Protein AF-0000000077150736 (afdb_homodimer)

Solvent-accessible surface area (backbone atoms only — not comparable to full-atom values): 13582 Å² total; per-residue (Å²): 127,80,77,72,48,75,47,54,40,35,40,34,36,47,61,47,80,86,44,44,62,45,53,26,53,46,46,35,45,53,34,48,69,65,62,44,52,73,67,55,26,50,37,49,24,53,36,50,40,36,52,50,48,54,60,60,63,43,70,74,74,67,51,64,32,32,33,40,36,39,37,35,49,56,61,29,41,39,39,37,35,35,38,69,85,50,72,42,83,46,53,72,89,62,47,80,56,55,66,45,52,53,51,32,55,72,58,34,76,41,72,43,72,41,40,98,85,27,23,37,38,37,30,41,52,66,97,112,127,79,79,70,48,77,48,51,40,35,40,34,37,47,61,46,79,86,45,44,62,46,52,27,53,46,46,34,46,53,35,47,70,64,62,45,51,73,67,55,25,50,37,49,26,52,38,50,42,38,52,50,47,54,59,60,64,40,77,73,68,66,50,63,31,33,32,40,36,40,38,34,48,57,61,30,42,38,38,39,35,35,37,69,83,48,72,41,83,50,57,76,85,62,51,79,55,54,65,45,54,53,52,31,56,72,57,34,75,41,71,44,72,41,42,96,83,26,24,38,39,36,31,42,52,65,97,111

Sequence (256 aa):
MESIINDNVTLILPAKSEYVSTARLTASSVATRVGFNIDEVEDIKVSVSEVCNIILSRTDKKISQYRISFDIIANNLKITFMAENSTLDCFEESIENEYGLYIMKALMDSVELCNDDHSIVMTKKIGVMESIINDNVTLILPAKSEYVSTARLTASSVATRVGFNIDEVEDIKVSVSEVCNIILSRTDKKISQYRISFDIIANNLKITFMAENSTLDCFEESIENEYGLYIMKALMDSVELCNDDHSIVMTKKIGV

Secondary structure (DSSP, 8-state):
-----EEEEEEEEESSGGGHHHHHHHHHHHHHHHT--HHHHHHHHHHHHHHHHHHHH-S-TT-SEEEEEEEEETTEEEEEEEESSS-----GGG-S-HHHHHHHHHHSSEEE-S-TTS-EEEEEETT-/-----EEEEEEEEESSGGGHHHHHHHHHHHHHHHT--HHHHHHHHHHHHHHHHHHHT-TT---SEEEEEEEEETTEEEEEEEESSS-----GGG-S-HHHHHHHHHHSSEEE-S-TTS-EEEEEETT-

Foldseek 3Di:
DPPWDWDKDKDKDFLDLVCLVVQLVVQLVVLVVLPADPLLSVLRSLLSSLVSVQQSPPPVPPAGMKMWMWTRTNQKTKIKIAGDVDAAPQDPVPSPCPVSVVSNVVNFPDWDTLPPRRMIMTMHGHPD/DPPWDWDKDKDKDFLDLVCLVVQLVVQLVVLVVLPADPLLSVLRSLLSSLVSVQQSPDPVSPAGMKMWMWTRTNQKTKIKIAGDPDAAPQDPPPSVVPVSVVSNVVNFPDWDTQDPRRMIMTMHGHPD

Structure (mmCIF, N/CA/C/O backbone):
data_AF-0000000077150736-model_v1
#
loop_
_entity.id
_entity.type
_entity.pdbx_description
1 polymer 'Putative anti-sigma regulatory factor, serine/threonine protein kinase'
#
loop_
_atom_site.group_PDB
_atom_site.id
_atom_site.type_symbol
_atom_site.label_atom_id
_atom_site.label_alt_id
_atom_site.label_comp_id
_atom_site.label_asym_id
_atom_site.label_entity_id
_atom_site.label_seq_id
_atom_site.pdbx_PDB_ins_code
_atom_site.Cartn_x
_atom_site.Cartn_y
_atom_site.Cartn_z
_atom_site.occupancy
_atom_site.B_iso_or_equiv
_atom_site.auth_seq_id
_atom_site.auth_comp_id
_atom_site.auth_asym_id
_atom_site.auth_atom_id
_atom_site.pdbx_PDB_model_num
ATOM 1 N N . MET A 1 1 ? 31.234 -2.406 -2.852 1 35 1 MET A N 1
ATOM 2 C CA . MET A 1 1 ? 30.312 -3.369 -2.256 1 35 1 MET A CA 1
ATOM 3 C C . MET A 1 1 ? 28.859 -3.01 -2.58 1 35 1 MET A C 1
ATOM 5 O O . MET A 1 1 ? 28.375 -1.94 -2.197 1 35 1 MET A O 1
ATOM 9 N N . GLU A 1 2 ? 28.391 -3.229 -3.705 1 44.19 2 GLU A N 1
ATOM 10 C CA . GLU A 1 2 ? 27.172 -2.732 -4.352 1 44.19 2 GLU A CA 1
ATOM 11 C C . GLU A 1 2 ? 25.953 -2.867 -3.432 1 44.19 2 GLU A C 1
ATOM 13 O O . GLU A 1 2 ? 25.703 -3.945 -2.889 1 44.19 2 GLU A O 1
ATOM 18 N N . SER A 1 3 ? 25.625 -2.006 -2.578 1 52.62 3 SER A N 1
ATOM 19 C CA . SER A 1 3 ? 24.672 -2.037 -1.477 1 52.62 3 SER A CA 1
ATOM 20 C C . SER A 1 3 ? 23.422 -2.824 -1.854 1 52.62 3 SER A C 1
ATOM 22 O O . SER A 1 3 ? 22.719 -2.469 -2.807 1 52.62 3 SER A O 1
ATOM 24 N N . ILE A 1 4 ? 23.5 -4.16 -1.652 1 64.69 4 ILE A N 1
ATOM 25 C CA . ILE A 1 4 ? 22.391 -5.074 -1.936 1 64.69 4 ILE A CA 1
ATOM 26 C C . ILE A 1 4 ? 21.109 -4.543 -1.312 1 64.69 4 ILE A C 1
ATOM 28 O O . ILE A 1 4 ? 21.031 -4.352 -0.095 1 64.69 4 ILE A O 1
ATOM 32 N N . ILE A 1 5 ? 20.188 -4.066 -2.137 1 76.75 5 ILE A N 1
ATOM 33 C CA . ILE A 1 5 ? 18.906 -3.551 -1.675 1 76.75 5 ILE A CA 1
ATOM 34 C C . ILE A 1 5 ? 18.141 -4.656 -0.954 1 76.75 5 ILE A C 1
ATOM 36 O O . ILE A 1 5 ? 18 -5.762 -1.477 1 76.75 5 ILE A O 1
ATOM 40 N N . ASN A 1 6 ? 17.891 -4.539 0.251 1 91.31 6 ASN A N 1
ATOM 41 C CA . ASN A 1 6 ? 16.984 -5.398 1.016 1 91.31 6 ASN A CA 1
ATOM 42 C C . ASN A 1 6 ? 15.891 -4.586 1.698 1 91.31 6 ASN A C 1
ATOM 44 O O . ASN A 1 6 ? 16.031 -4.203 2.859 1 91.31 6 ASN A O 1
ATOM 48 N N . ASP A 1 7 ? 14.859 -4.312 0.912 1 96.19 7 ASP A N 1
ATOM 49 C CA . ASP A 1 7 ? 13.742 -3.525 1.433 1 96.19 7 ASP A CA 1
ATOM 50 C C . ASP A 1 7 ? 12.477 -4.371 1.547 1 96.19 7 ASP A C 1
ATOM 52 O O . ASP A 1 7 ? 12.367 -5.426 0.913 1 96.19 7 ASP A O 1
ATOM 56 N N . ASN A 1 8 ? 11.641 -3.941 2.367 1 97.88 8 ASN A N 1
ATOM 57 C CA . ASN A 1 8 ? 10.344 -4.582 2.516 1 97.88 8 ASN A CA 1
ATOM 58 C C . ASN A 1 8 ? 9.211 -3.555 2.527 1 97.88 8 ASN A C 1
ATOM 60 O O . ASN A 1 8 ? 9.305 -2.527 3.203 1 97.88 8 ASN A O 1
ATOM 64 N N . VAL A 1 9 ? 8.25 -3.773 1.747 1 98.38 9 VAL A N 1
ATOM 65 C CA . VAL A 1 9 ? 6.996 -3.033 1.757 1 98.38 9 VAL A CA 1
ATOM 66 C C . VAL A 1 9 ? 5.848 -3.965 2.143 1 98.38 9 VAL A C 1
ATOM 68 O O . VAL A 1 9 ? 5.715 -5.055 1.585 1 98.38 9 VAL A O 1
ATOM 71 N N . THR A 1 10 ? 5.039 -3.545 3.078 1 98.75 10 THR A N 1
ATOM 72 C CA . THR A 1 10 ? 3.926 -4.387 3.512 1 98.75 10 THR A CA 1
ATOM 73 C C . THR A 1 10 ? 2.602 -3.641 3.377 1 98.75 10 THR A C 1
ATOM 75 O O . THR A 1 10 ? 2.508 -2.463 3.729 1 98.75 10 THR A O 1
ATOM 78 N N . LEU A 1 11 ? 1.608 -4.293 2.83 1 98.81 11 LEU A N 1
ATOM 79 C CA . LEU A 1 11 ? 0.249 -3.791 2.662 1 98.81 11 LEU A CA 1
ATOM 80 C C . LEU A 1 11 ? -0.755 -4.691 3.375 1 98.81 11 LEU A C 1
ATOM 82 O O . LEU A 1 11 ? -0.732 -5.91 3.201 1 98.81 11 LEU A O 1
ATOM 86 N N . ILE A 1 12 ? -1.557 -4.148 4.238 1 98.31 12 ILE A N 1
ATOM 87 C CA . ILE A 1 12 ? -2.637 -4.879 4.895 1 98.31 12 ILE A CA 1
ATOM 88 C C . ILE A 1 12 ? -3.984 -4.348 4.414 1 98.31 12 ILE A C 1
ATOM 90 O O . ILE A 1 12 ? -4.25 -3.145 4.492 1 98.31 12 ILE A O 1
ATOM 94 N N . LEU A 1 13 ? -4.816 -5.23 3.959 1 97.62 13 LEU A N 1
ATOM 95 C CA . LEU A 1 13 ? -6.078 -4.848 3.338 1 97.62 13 LEU A CA 1
ATOM 96 C C . LEU A 1 13 ? -7.246 -5.598 3.965 1 97.62 13 LEU A C 1
ATOM 98 O O . LEU A 1 13 ? -7.098 -6.75 4.383 1 97.62 13 LEU A O 1
ATOM 102 N N . PRO A 1 14 ? -8.414 -4.918 4.031 1 95.69 14 PRO A N 1
ATOM 103 C CA . PRO A 1 14 ? -9.617 -5.703 4.309 1 95.69 14 PRO A CA 1
ATOM 104 C C . PRO A 1 14 ? -9.859 -6.805 3.277 1 95.69 14 PRO A C 1
ATOM 106 O O . PRO A 1 14 ? -9.578 -6.617 2.092 1 95.69 14 PRO A O 1
ATOM 109 N N . ALA A 1 15 ? -10.367 -7.863 3.727 1 93.75 15 ALA A N 1
ATOM 110 C CA . ALA A 1 15 ? -10.734 -8.938 2.805 1 93.75 15 ALA A CA 1
ATOM 111 C C . ALA A 1 15 ? -12.023 -8.594 2.055 1 93.75 15 ALA A C 1
ATOM 113 O O . ALA A 1 15 ? -13.055 -9.227 2.26 1 93.75 15 ALA A O 1
ATOM 114 N N . LYS A 1 16 ? -11.914 -7.652 1.244 1 93.81 16 LYS A N 1
ATOM 115 C CA . LYS A 1 16 ? -13 -7.168 0.4 1 93.81 16 LYS A CA 1
ATOM 116 C C . LYS A 1 16 ? -12.523 -6.934 -1.03 1 93.81 16 LYS A C 1
ATOM 118 O O . LYS A 1 16 ? -11.414 -6.441 -1.247 1 93.81 16 LYS A O 1
ATOM 123 N N . SER A 1 17 ? -13.336 -7.266 -1.979 1 94.75 17 SER A N 1
ATOM 124 C CA . SER A 1 17 ? -12.969 -7.176 -3.391 1 94.75 17 SER A CA 1
ATOM 125 C C . SER A 1 17 ? -12.625 -5.742 -3.783 1 94.75 17 SER A C 1
ATOM 127 O O . SER A 1 17 ? -11.844 -5.516 -4.703 1 94.75 17 SER A O 1
ATOM 129 N N . GLU A 1 18 ? -13.125 -4.809 -3.021 1 94.5 18 GLU A N 1
ATOM 130 C CA . GLU A 1 18 ? -12.969 -3.391 -3.326 1 94.5 18 GLU A CA 1
ATOM 131 C C . GLU A 1 18 ? -11.5 -2.967 -3.234 1 94.5 18 GLU A C 1
ATOM 133 O O . GLU A 1 18 ? -11.117 -1.931 -3.777 1 94.5 18 GLU A O 1
ATOM 138 N N . TYR A 1 19 ? -10.68 -3.779 -2.602 1 97 19 TYR A N 1
ATOM 139 C CA . TYR A 1 19 ? -9.32 -3.326 -2.334 1 97 19 TYR A CA 1
ATOM 140 C C . TYR A 1 19 ? -8.312 -4.07 -3.205 1 97 19 TYR A C 1
ATOM 142 O O . TYR A 1 19 ? -7.109 -3.826 -3.119 1 97 19 TYR A O 1
ATOM 150 N N . VAL A 1 20 ? -8.789 -4.934 -4.094 1 97.44 20 VAL A N 1
ATOM 151 C CA . VAL A 1 20 ? -7.891 -5.645 -4.996 1 97.44 20 VAL A CA 1
ATOM 152 C C . VAL A 1 20 ? -7.129 -4.645 -5.863 1 97.44 20 VAL A C 1
ATOM 154 O O . VAL A 1 20 ? -5.941 -4.828 -6.137 1 97.44 20 VAL A O 1
ATOM 157 N N . SER A 1 21 ? -7.84 -3.615 -6.285 1 98.06 21 SER A N 1
ATOM 158 C CA . SER A 1 21 ? -7.191 -2.578 -7.082 1 98.06 21 SER A CA 1
ATOM 159 C C . SER A 1 21 ? -6.059 -1.915 -6.309 1 98.06 21 SER A C 1
ATOM 161 O O . SER A 1 21 ? -5.02 -1.584 -6.883 1 98.06 21 SER A O 1
ATOM 163 N N . THR A 1 22 ? -6.246 -1.663 -5.043 1 98.19 22 THR A N 1
ATOM 164 C CA . THR A 1 22 ? -5.207 -1.089 -4.199 1 98.19 22 THR A CA 1
ATOM 165 C C . THR A 1 22 ? -3.99 -2.01 -4.141 1 98.19 22 THR A C 1
ATOM 167 O O . THR A 1 22 ? -2.85 -1.546 -4.211 1 98.19 22 THR A O 1
ATOM 170 N N . ALA A 1 23 ? -4.199 -3.299 -4.035 1 98.62 23 ALA A N 1
ATOM 171 C CA . ALA A 1 23 ? -3.121 -4.285 -4.043 1 98.62 23 ALA A CA 1
ATOM 172 C C . ALA A 1 23 ? -2.33 -4.223 -5.344 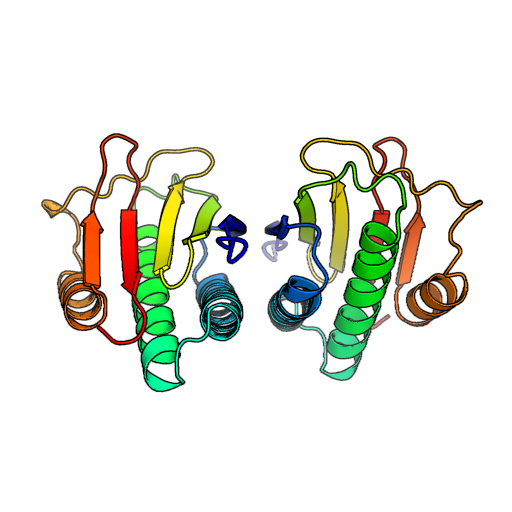1 98.62 23 ALA A C 1
ATOM 174 O O . ALA A 1 23 ? -1.098 -4.18 -5.328 1 98.62 23 ALA A O 1
ATOM 175 N N . ARG A 1 24 ? -3.053 -4.18 -6.422 1 98.69 24 ARG A N 1
ATOM 176 C CA . ARG A 1 24 ? -2.43 -4.133 -7.738 1 98.69 24 ARG A CA 1
ATOM 177 C C . ARG A 1 24 ? -1.589 -2.869 -7.898 1 98.69 24 ARG A C 1
ATOM 179 O O . ARG A 1 24 ? -0.456 -2.93 -8.383 1 98.69 24 ARG A O 1
ATOM 186 N N . LEU A 1 25 ? -2.182 -1.812 -7.512 1 98.25 25 LEU A N 1
ATOM 187 C CA . LEU A 1 25 ? -1.494 -0.532 -7.641 1 98.25 25 LEU A CA 1
ATOM 188 C C . LEU A 1 25 ? -0.214 -0.516 -6.812 1 98.25 25 LEU A C 1
ATOM 190 O O . LEU A 1 25 ? 0.837 -0.088 -7.297 1 98.25 25 LEU A O 1
ATOM 194 N N . THR A 1 26 ? -0.304 -0.961 -5.57 1 98.56 26 THR A N 1
ATOM 195 C CA . THR A 1 26 ? 0.88 -1.008 -4.723 1 98.56 26 THR A CA 1
ATOM 196 C C . THR A 1 26 ? 1.938 -1.934 -5.316 1 98.56 26 THR A C 1
ATOM 198 O O . THR A 1 26 ? 3.119 -1.588 -5.359 1 98.56 26 THR A O 1
ATOM 201 N N . ALA A 1 27 ? 1.492 -3.051 -5.812 1 98.69 27 ALA A N 1
ATOM 202 C CA . ALA A 1 27 ? 2.408 -3.994 -6.449 1 98.69 27 ALA A CA 1
ATOM 203 C C . ALA A 1 27 ? 3.125 -3.346 -7.633 1 98.69 27 ALA A C 1
ATOM 205 O O . ALA A 1 27 ? 4.332 -3.531 -7.809 1 98.69 27 ALA A O 1
ATOM 206 N N . SER A 1 28 ? 2.373 -2.678 -8.406 1 98.44 28 SER A N 1
ATOM 207 C CA . SER A 1 28 ? 2.955 -2.012 -9.562 1 98.44 28 SER A CA 1
ATOM 208 C C . SER A 1 28 ? 4.02 -1.003 -9.148 1 98.44 28 SER A C 1
ATOM 210 O O . SER A 1 28 ? 5.07 -0.904 -9.781 1 98.44 28 SER A O 1
ATOM 212 N N . SER A 1 29 ? 3.771 -0.233 -8.141 1 97.94 29 SER A N 1
ATOM 213 C CA . SER A 1 29 ? 4.719 0.759 -7.641 1 97.94 29 SER A CA 1
ATOM 214 C C . SER A 1 29 ? 6.012 0.102 -7.164 1 97.94 29 SER A C 1
ATOM 216 O O . SER A 1 29 ? 7.105 0.542 -7.523 1 97.94 29 SER A O 1
ATOM 218 N N . VAL A 1 30 ? 5.895 -0.948 -6.434 1 97.38 30 VAL A N 1
ATOM 219 C CA . VAL A 1 30 ? 7.055 -1.646 -5.895 1 97.38 30 VAL A CA 1
ATOM 220 C C . VAL A 1 30 ? 7.848 -2.285 -7.031 1 97.38 30 VAL A C 1
ATOM 222 O O . VAL A 1 30 ? 9.078 -2.17 -7.082 1 97.38 30 VAL A O 1
ATOM 225 N N . ALA A 1 31 ? 7.129 -2.924 -7.918 1 97.44 31 ALA A N 1
ATOM 226 C CA . ALA A 1 31 ? 7.777 -3.592 -9.047 1 97.44 31 ALA A CA 1
ATOM 227 C C . ALA A 1 31 ? 8.555 -2.598 -9.898 1 97.44 31 ALA A C 1
ATOM 229 O O . ALA A 1 31 ? 9.672 -2.887 -10.336 1 97.44 31 ALA A O 1
ATOM 230 N N . THR A 1 32 ? 7.949 -1.473 -10.156 1 95.75 32 THR A N 1
ATOM 231 C CA . THR A 1 32 ? 8.609 -0.431 -10.93 1 95.75 32 THR A CA 1
ATOM 232 C C . THR A 1 32 ? 9.875 0.046 -10.227 1 95.75 32 THR A C 1
ATOM 234 O O . THR A 1 32 ? 10.906 0.265 -10.867 1 95.75 32 THR A O 1
ATOM 237 N N . ARG A 1 33 ? 9.789 0.175 -8.945 1 91.88 33 ARG A N 1
ATOM 238 C CA . ARG A 1 33 ? 10.938 0.618 -8.164 1 91.88 33 ARG A CA 1
ATOM 239 C C . ARG A 1 33 ? 12.086 -0.382 -8.266 1 91.88 33 ARG A C 1
ATOM 241 O O . ARG A 1 33 ? 13.25 0.009 -8.297 1 91.88 33 ARG A O 1
ATOM 248 N N . VAL A 1 34 ? 11.766 -1.636 -8.219 1 93.06 34 VAL A N 1
ATOM 249 C CA . VAL A 1 34 ? 12.773 -2.686 -8.32 1 93.06 34 VAL A CA 1
ATOM 250 C C . VAL A 1 34 ? 13.492 -2.576 -9.664 1 93.06 34 VAL A C 1
ATOM 252 O O . VAL A 1 34 ? 14.688 -2.861 -9.766 1 93.06 34 VA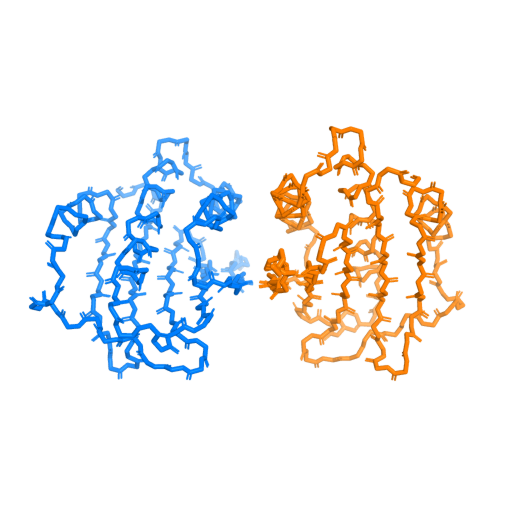L A O 1
ATOM 255 N N . GLY A 1 35 ? 12.766 -2.195 -10.695 1 93.88 35 GLY A N 1
ATOM 256 C CA . GLY A 1 35 ? 13.375 -2.049 -12.008 1 93.88 35 GLY A CA 1
ATOM 257 C C . GLY A 1 35 ? 12.758 -2.961 -13.055 1 93.88 35 GLY A C 1
ATOM 258 O O . GLY A 1 35 ? 13.328 -3.15 -14.133 1 93.88 35 GLY A O 1
ATOM 259 N N . PHE A 1 36 ? 11.594 -3.523 -12.797 1 96.81 36 PHE A N 1
ATOM 260 C CA . PHE A 1 36 ? 10.914 -4.355 -13.781 1 96.81 36 PHE A CA 1
ATOM 261 C C . PHE A 1 36 ? 10.398 -3.516 -14.945 1 96.81 36 PHE A C 1
ATOM 263 O O . PHE A 1 36 ? 10.008 -2.363 -14.758 1 96.81 36 PHE A O 1
ATOM 270 N N . ASN A 1 37 ? 10.414 -4.137 -16.078 1 96.5 37 ASN A N 1
ATOM 271 C CA . ASN A 1 37 ? 9.844 -3.428 -17.234 1 96.5 37 ASN A CA 1
ATOM 272 C C . ASN A 1 37 ? 8.32 -3.477 -17.219 1 96.5 37 ASN A C 1
ATOM 274 O O . ASN A 1 37 ? 7.723 -4.145 -16.375 1 96.5 37 ASN A O 1
ATOM 278 N N . ILE A 1 38 ? 7.68 -2.832 -18.125 1 97.44 38 ILE A N 1
ATOM 279 C CA . ILE A 1 38 ? 6.238 -2.607 -18.109 1 97.44 38 ILE A CA 1
ATOM 280 C C . ILE A 1 38 ? 5.504 -3.945 -18.188 1 97.44 38 ILE A C 1
ATOM 282 O O . ILE A 1 38 ? 4.5 -4.152 -17.516 1 97.44 38 ILE A O 1
ATOM 286 N N . ASP A 1 39 ? 5.965 -4.824 -19.047 1 97.56 39 ASP A N 1
ATOM 287 C CA . ASP A 1 39 ? 5.324 -6.129 -19.188 1 97.56 39 ASP A CA 1
ATOM 288 C C . ASP A 1 39 ? 5.426 -6.938 -17.906 1 97.56 39 ASP A C 1
ATOM 290 O O . ASP A 1 39 ? 4.457 -7.57 -17.484 1 97.56 39 ASP A O 1
ATOM 294 N N . GLU A 1 40 ? 6.625 -6.914 -17.328 1 97.38 40 GLU A N 1
ATOM 295 C CA . GLU A 1 40 ? 6.848 -7.641 -16.078 1 97.38 40 GLU A CA 1
ATOM 296 C C . GLU A 1 40 ? 5.996 -7.062 -14.945 1 97.38 40 GLU A C 1
ATOM 298 O O . GLU A 1 40 ? 5.484 -7.805 -14.109 1 97.38 40 GLU A O 1
ATOM 303 N N . VAL A 1 41 ? 5.848 -5.781 -14.867 1 98.19 41 VAL A N 1
ATOM 304 C CA . VAL A 1 41 ? 5 -5.125 -13.875 1 98.19 41 VAL A CA 1
ATOM 305 C C . VAL A 1 41 ? 3.553 -5.586 -14.047 1 98.19 41 VAL A C 1
ATOM 307 O O . VAL A 1 41 ? 2.869 -5.887 -13.062 1 98.19 41 VAL A O 1
ATOM 310 N N . GLU A 1 42 ? 3.098 -5.652 -15.297 1 98.25 42 GLU A N 1
ATOM 311 C CA . GLU A 1 42 ? 1.741 -6.117 -15.562 1 98.25 42 GLU A CA 1
ATOM 312 C C . GLU A 1 42 ? 1.561 -7.566 -15.117 1 98.25 42 GLU A C 1
ATOM 314 O O . GLU A 1 42 ? 0.527 -7.926 -14.555 1 98.25 42 GLU A O 1
ATOM 319 N N . ASP A 1 43 ? 2.584 -8.391 -15.406 1 97.88 43 ASP A N 1
ATOM 320 C CA . ASP A 1 43 ? 2.557 -9.781 -14.953 1 97.88 43 ASP A CA 1
ATOM 321 C C . ASP A 1 43 ? 2.352 -9.859 -13.438 1 97.88 43 ASP A C 1
ATOM 323 O O . ASP A 1 43 ? 1.547 -10.656 -12.961 1 97.88 43 ASP A O 1
ATOM 327 N N . ILE A 1 44 ? 3.062 -9.039 -12.789 1 98.25 44 ILE A N 1
ATOM 328 C CA . ILE A 1 44 ? 3.029 -9.031 -11.328 1 98.25 44 ILE A CA 1
ATOM 329 C C . ILE A 1 44 ? 1.653 -8.578 -10.844 1 98.25 44 ILE A C 1
ATOM 331 O O . ILE A 1 44 ? 1.066 -9.188 -9.953 1 98.25 44 ILE A O 1
ATOM 335 N N . LYS A 1 45 ? 1.114 -7.562 -11.414 1 98.69 45 LYS A N 1
ATOM 336 C CA . LYS A 1 45 ? -0.208 -7.062 -11.047 1 98.69 45 LYS A CA 1
ATOM 337 C C . LYS A 1 45 ? -1.27 -8.148 -11.211 1 98.69 45 LYS A C 1
ATOM 339 O O . LYS A 1 45 ? -2.1 -8.344 -10.32 1 98.69 45 LYS A O 1
ATOM 344 N N . VAL A 1 46 ? -1.248 -8.789 -12.32 1 98 46 VAL A N 1
ATOM 345 C CA . VAL A 1 46 ? -2.221 -9.844 -12.594 1 98 46 VAL A CA 1
ATOM 346 C C . VAL A 1 46 ? -2.094 -10.953 -11.547 1 98 46 VAL A C 1
ATOM 348 O O . VAL A 1 46 ? -3.096 -11.414 -10.992 1 98 46 VAL A O 1
ATOM 351 N N . SER A 1 47 ? -0.879 -11.375 -11.258 1 97.12 47 SER A N 1
ATOM 352 C CA . SER A 1 47 ? -0.632 -12.438 -10.297 1 97.12 47 SER A CA 1
ATOM 353 C C . SER A 1 47 ? -1.115 -12.055 -8.906 1 97.12 47 SER A C 1
ATOM 355 O O . SER A 1 47 ? -1.714 -12.867 -8.195 1 97.12 47 SER A O 1
ATOM 357 N N . VAL A 1 48 ? -0.875 -10.828 -8.531 1 97.88 48 VAL A N 1
ATOM 358 C CA . VAL A 1 48 ? -1.343 -10.32 -7.242 1 97.88 48 VAL A CA 1
ATOM 359 C C . VAL A 1 48 ? -2.867 -10.359 -7.191 1 97.88 48 VAL A C 1
ATOM 361 O O . VAL A 1 48 ? -3.451 -10.789 -6.191 1 97.88 48 VAL A O 1
ATOM 364 N N . SER A 1 49 ? -3.48 -9.977 -8.227 1 96.44 49 SER A N 1
ATOM 365 C CA . SER A 1 49 ? -4.938 -10.008 -8.312 1 96.44 49 SER A CA 1
ATOM 366 C C . SER A 1 49 ? -5.473 -11.422 -8.117 1 96.44 49 SER A C 1
ATOM 368 O O . SER A 1 49 ? -6.473 -11.625 -7.426 1 96.44 49 SER A O 1
ATOM 370 N N . GLU A 1 50 ? -4.848 -12.336 -8.797 1 93.88 50 GLU A N 1
ATOM 371 C CA . GLU A 1 50 ? -5.293 -13.719 -8.695 1 93.88 50 GLU A CA 1
ATOM 372 C C . GLU A 1 50 ? -5.199 -14.234 -7.258 1 93.88 50 GLU A C 1
ATOM 374 O O . GLU A 1 50 ? -6.105 -14.914 -6.777 1 93.88 50 GLU A O 1
ATOM 379 N N . VAL A 1 51 ? -4.07 -13.977 -6.578 1 93.81 51 VAL A N 1
ATOM 380 C CA . VAL A 1 51 ? -3.924 -14.422 -5.195 1 93.81 51 VAL A CA 1
ATOM 381 C C . VAL A 1 51 ? -4.996 -13.766 -4.328 1 93.81 51 VAL A C 1
ATOM 383 O O . VAL A 1 51 ? -5.605 -14.43 -3.482 1 93.81 51 VAL A O 1
ATOM 386 N N . CYS A 1 52 ? -5.211 -12.461 -4.5 1 93.75 52 CYS A N 1
ATOM 387 C CA . CYS A 1 52 ? -6.277 -11.789 -3.771 1 93.75 52 CYS A CA 1
ATOM 388 C C . CYS A 1 52 ? -7.613 -12.484 -3.988 1 93.75 52 CYS A C 1
ATOM 390 O O . CYS A 1 52 ? -8.359 -12.719 -3.035 1 93.75 52 CYS A O 1
ATOM 392 N N . ASN A 1 53 ? -7.891 -12.812 -5.18 1 91.06 53 ASN A N 1
ATOM 393 C CA . ASN A 1 53 ? -9.148 -13.484 -5.496 1 91.06 53 ASN A CA 1
ATOM 394 C C . ASN A 1 53 ? -9.242 -14.844 -4.801 1 91.06 53 ASN A C 1
ATOM 396 O O . ASN A 1 53 ? -10.328 -15.242 -4.371 1 91.06 53 ASN A O 1
ATOM 400 N N . ILE A 1 54 ? -8.172 -15.523 -4.762 1 87.75 54 ILE A N 1
ATOM 401 C CA . ILE A 1 54 ? -8.125 -16.797 -4.055 1 87.75 54 ILE A CA 1
ATOM 402 C C . ILE A 1 54 ? -8.477 -16.578 -2.582 1 87.75 54 ILE A C 1
ATOM 404 O O . ILE A 1 54 ? -9.281 -17.312 -2.014 1 87.75 54 ILE A O 1
ATOM 408 N N . ILE A 1 55 ? -7.895 -15.641 -2.006 1 88.69 55 ILE A N 1
ATOM 409 C CA . ILE A 1 55 ? -8.125 -15.336 -0.599 1 88.69 55 ILE A CA 1
ATOM 410 C C . ILE A 1 55 ? -9.586 -14.945 -0.388 1 88.69 55 ILE A C 1
ATOM 412 O O . ILE A 1 55 ? -10.227 -15.414 0.558 1 88.69 55 ILE A O 1
ATOM 416 N N . LEU A 1 56 ? -10.102 -14.141 -1.243 1 89.19 56 LEU A N 1
ATOM 417 C CA . LEU A 1 56 ? -11.461 -13.609 -1.119 1 89.19 56 LEU A CA 1
ATOM 418 C C . LEU A 1 56 ? -12.492 -14.711 -1.364 1 89.19 56 LEU A C 1
ATOM 420 O O . LEU A 1 56 ? -13.625 -14.609 -0.894 1 89.19 56 LEU A O 1
ATOM 424 N N . SER A 1 57 ? -12.188 -15.594 -2.197 1 84 57 SER A N 1
ATOM 425 C CA . SER A 1 57 ? -13.125 -16.656 -2.535 1 84 57 SER A CA 1
ATOM 426 C C . SER A 1 57 ? -13.258 -17.672 -1.397 1 84 57 SER A C 1
ATOM 428 O O . SER A 1 57 ? -14.188 -18.484 -1.379 1 84 57 SER A O 1
ATOM 430 N N . ARG A 1 58 ? -12.305 -17.469 -0.59 1 74.38 58 ARG A N 1
ATOM 431 C CA . ARG A 1 58 ? -12.344 -18.453 0.482 1 74.38 58 ARG A CA 1
ATOM 432 C C . ARG A 1 58 ? -13.461 -18.141 1.472 1 74.38 58 ARG A C 1
ATOM 434 O O . ARG A 1 58 ? -13.68 -16.984 1.834 1 74.38 58 ARG A O 1
ATOM 441 N N . THR A 1 59 ? -14.398 -19.016 1.407 1 55.12 59 THR A N 1
ATOM 442 C CA . THR A 1 59 ? -15.711 -19.016 2.029 1 55.12 59 THR A CA 1
ATOM 443 C C . THR A 1 59 ? -15.602 -18.812 3.537 1 55.12 59 THR A C 1
ATOM 445 O O . THR A 1 59 ? -16.531 -18.281 4.164 1 55.12 59 THR A O 1
ATOM 448 N N . ASP A 1 60 ? -14.516 -19.375 3.883 1 59.09 60 ASP A N 1
ATOM 449 C CA . ASP A 1 60 ? -14.641 -19.391 5.336 1 59.09 60 ASP A CA 1
ATOM 450 C C . ASP A 1 60 ? -14.32 -18.031 5.938 1 59.09 60 ASP A C 1
ATOM 452 O O . ASP A 1 60 ? -13.195 -17.547 5.832 1 59.09 60 ASP A O 1
ATOM 456 N N . LYS A 1 61 ? -15.195 -17 5.523 1 60.47 61 LYS A N 1
ATOM 457 C CA . LYS A 1 61 ? -15.445 -15.586 5.816 1 60.47 61 LYS A CA 1
ATOM 458 C C . LYS A 1 61 ? -14.75 -15.164 7.113 1 60.47 61 LYS A C 1
ATOM 460 O O . LYS A 1 61 ? -15.188 -14.219 7.773 1 60.47 61 LYS A O 1
ATOM 465 N N . LYS A 1 62 ? -13.648 -16.094 7.469 1 76.88 62 LYS A N 1
ATOM 466 C CA . LYS A 1 62 ? -13.172 -15.695 8.789 1 76.88 62 LYS A CA 1
ATOM 467 C C . LYS A 1 62 ? -12.031 -14.688 8.68 1 76.88 62 LYS A C 1
ATOM 469 O O . LYS A 1 62 ? -11.617 -14.094 9.68 1 76.88 62 LYS A O 1
ATOM 474 N N . ILE A 1 63 ? -11.648 -14.492 7.418 1 85.5 63 ILE A N 1
ATOM 475 C CA . ILE A 1 63 ? -10.523 -13.57 7.281 1 85.5 63 ILE A CA 1
ATOM 476 C C . ILE A 1 63 ? -11.047 -12.141 7.117 1 85.5 63 ILE A C 1
ATOM 478 O O . ILE A 1 63 ? -11.805 -11.859 6.191 1 85.5 63 ILE A O 1
ATOM 482 N N . SER A 1 64 ? -10.742 -11.336 8.023 1 91.31 64 SER A N 1
ATOM 483 C CA . SER A 1 64 ? -11.18 -9.945 7.953 1 91.31 64 SER A CA 1
ATOM 484 C C . SER A 1 64 ? -10.148 -9.0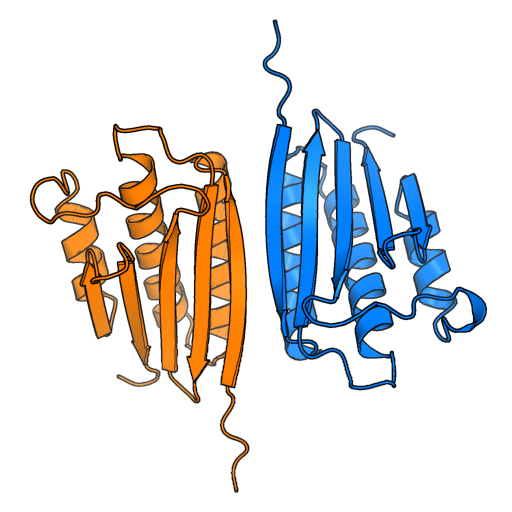7 7.242 1 91.31 64 SER A C 1
ATOM 486 O O . SER A 1 64 ? -10.5 -8.102 6.578 1 91.31 64 SER A O 1
ATOM 488 N N . GLN A 1 65 ? -8.867 -9.461 7.398 1 95.69 65 GLN A N 1
ATOM 489 C CA . GLN A 1 65 ? -7.766 -8.75 6.766 1 95.69 65 GLN A CA 1
ATOM 490 C C . GLN A 1 65 ? -6.66 -9.711 6.336 1 95.69 65 GLN A C 1
ATOM 492 O O . GLN A 1 65 ? -6.496 -10.781 6.934 1 95.69 65 GLN A O 1
ATOM 497 N N . TYR A 1 66 ? -5.953 -9.32 5.332 1 95.06 66 TYR A N 1
ATOM 498 C CA . TYR A 1 66 ? -4.766 -10.062 4.914 1 95.06 66 TYR A CA 1
ATOM 499 C C . TYR A 1 66 ? -3.617 -9.117 4.594 1 95.06 66 TYR A C 1
ATOM 501 O O . TYR A 1 66 ? -3.836 -7.938 4.316 1 95.06 66 TYR A O 1
ATOM 509 N N . ARG A 1 67 ? -2.436 -9.719 4.609 1 97.5 67 ARG A N 1
ATOM 510 C CA . ARG A 1 67 ? -1.2 -8.961 4.434 1 97.5 67 ARG A CA 1
ATOM 511 C C . ARG A 1 67 ? -0.474 -9.391 3.16 1 97.5 67 ARG A C 1
ATOM 513 O O . ARG A 1 67 ? -0.408 -10.578 2.85 1 97.5 67 ARG A O 1
ATOM 520 N N . ILE A 1 68 ? -0.005 -8.445 2.471 1 98.44 68 ILE A N 1
ATOM 521 C CA . ILE A 1 68 ? 0.892 -8.648 1.34 1 98.44 68 ILE A CA 1
ATOM 522 C C . ILE A 1 68 ? 2.268 -8.07 1.656 1 98.44 68 ILE A C 1
ATOM 524 O O . ILE A 1 68 ? 2.398 -6.859 1.882 1 98.44 68 ILE A O 1
ATOM 528 N N . SER A 1 69 ? 3.23 -8.859 1.669 1 98.56 69 SER A N 1
ATOM 529 C CA . SER A 1 69 ? 4.602 -8.43 1.913 1 98.56 69 SER A CA 1
ATOM 530 C C . SER A 1 69 ? 5.441 -8.508 0.642 1 98.56 69 SER A C 1
ATOM 532 O O . SER A 1 69 ? 5.492 -9.547 -0.013 1 98.56 69 SER A O 1
ATOM 534 N N . PHE A 1 70 ? 6.051 -7.434 0.287 1 98.56 70 PHE A N 1
ATOM 535 C CA . PHE A 1 70 ? 6.965 -7.34 -0.847 1 98.56 70 PHE A CA 1
ATOM 536 C C . PHE A 1 70 ? 8.414 -7.273 -0.374 1 98.56 70 PHE A C 1
ATOM 538 O O . PHE A 1 70 ? 8.844 -6.258 0.168 1 98.56 70 PHE A O 1
ATOM 545 N N . ASP A 1 71 ? 9.094 -8.289 -0.602 1 98 71 ASP A N 1
ATOM 546 C CA . ASP A 1 71 ? 10.516 -8.328 -0.27 1 98 71 ASP A CA 1
ATOM 547 C C . ASP A 1 71 ? 11.375 -8.086 -1.51 1 98 71 ASP A C 1
ATOM 549 O O . ASP A 1 71 ? 11.344 -8.883 -2.455 1 98 71 ASP A O 1
ATOM 553 N N . ILE A 1 72 ? 12.055 -7.027 -1.418 1 96.62 72 ILE A N 1
ATOM 554 C CA . ILE A 1 72 ? 12.945 -6.66 -2.512 1 96.62 72 ILE A CA 1
ATOM 555 C C . ILE A 1 72 ? 14.383 -7.043 -2.152 1 96.62 72 ILE A C 1
ATOM 557 O O . ILE A 1 72 ? 14.977 -6.461 -1.241 1 96.62 72 ILE A O 1
ATOM 561 N N . ILE A 1 73 ? 14.875 -8.016 -2.83 1 92.25 73 ILE A N 1
ATOM 562 C CA . ILE A 1 73 ? 16.25 -8.453 -2.631 1 92.25 73 ILE A CA 1
ATOM 563 C C . ILE A 1 73 ? 17.016 -8.367 -3.949 1 92.25 73 ILE A C 1
ATOM 565 O O . ILE A 1 73 ? 16.859 -9.219 -4.824 1 92.25 73 ILE A O 1
ATOM 569 N N . ALA A 1 74 ? 17.844 -7.352 -4.012 1 87.12 74 ALA A N 1
ATOM 570 C CA . ALA A 1 74 ? 18.547 -7.102 -5.258 1 87.12 74 ALA A CA 1
ATOM 571 C C . ALA A 1 74 ? 17.578 -6.957 -6.43 1 87.12 74 ALA A C 1
ATOM 573 O O . ALA A 1 74 ? 16.719 -6.07 -6.426 1 87.12 74 ALA A O 1
ATOM 574 N N . ASN A 1 75 ? 17.625 -7.844 -7.355 1 85.5 75 ASN A N 1
ATOM 575 C CA . ASN A 1 75 ? 16.781 -7.785 -8.547 1 85.5 75 ASN A CA 1
ATOM 576 C C . ASN A 1 75 ? 15.656 -8.82 -8.484 1 85.5 75 ASN A C 1
ATOM 578 O O . ASN A 1 75 ? 15.195 -9.305 -9.516 1 85.5 75 ASN A O 1
ATOM 582 N N . ASN A 1 76 ? 15.344 -9.117 -7.281 1 92.44 76 ASN A N 1
ATOM 583 C CA . ASN A 1 76 ? 14.297 -10.102 -7.043 1 92.44 76 ASN A CA 1
ATOM 584 C C . ASN A 1 76 ? 13.18 -9.531 -6.172 1 92.44 76 ASN A C 1
ATOM 586 O O . ASN A 1 76 ? 13.445 -8.805 -5.211 1 92.44 76 ASN A O 1
ATOM 590 N N . LEU A 1 77 ? 12 -9.867 -6.605 1 97.62 77 LEU A N 1
ATOM 591 C CA . LEU A 1 77 ? 10.836 -9.5 -5.812 1 97.62 77 LEU A CA 1
ATOM 592 C C . LEU A 1 77 ? 10.109 -10.75 -5.305 1 97.62 77 LEU A C 1
ATOM 594 O O . LEU A 1 77 ? 9.656 -11.57 -6.102 1 97.62 77 LEU A O 1
ATOM 598 N N . LYS A 1 78 ? 10.125 -10.945 -4.051 1 98.06 78 LYS A N 1
ATOM 599 C CA . LYS A 1 78 ? 9.336 -11.992 -3.4 1 98.06 78 LYS A CA 1
ATOM 600 C C . LYS A 1 78 ? 8.078 -11.414 -2.768 1 98.06 78 LYS A C 1
ATOM 602 O O . LYS A 1 78 ? 8.148 -10.492 -1.951 1 98.06 78 LYS A O 1
ATOM 607 N N . ILE A 1 79 ? 6.914 -11.938 -3.111 1 98.44 79 ILE A N 1
ATOM 608 C CA . ILE A 1 79 ? 5.633 -11.461 -2.607 1 98.44 79 ILE A CA 1
ATOM 609 C C . ILE A 1 79 ? 4.988 -12.547 -1.744 1 98.44 79 ILE A C 1
ATOM 611 O O . ILE A 1 79 ? 4.797 -13.68 -2.195 1 98.44 79 ILE A O 1
ATOM 615 N N . THR A 1 80 ? 4.645 -12.219 -0.527 1 97.62 80 THR A N 1
ATOM 616 C CA . THR A 1 80 ? 4.055 -13.164 0.415 1 97.62 80 THR A CA 1
ATOM 617 C C . THR A 1 80 ? 2.686 -12.68 0.884 1 97.62 80 THR A C 1
ATOM 619 O O . THR A 1 80 ? 2.539 -11.523 1.297 1 97.62 80 THR A O 1
ATOM 622 N N . PHE A 1 81 ? 1.707 -13.531 0.869 1 96.19 81 PHE A N 1
ATOM 623 C CA . PHE A 1 81 ? 0.355 -13.266 1.345 1 96.19 81 PHE A CA 1
ATOM 624 C C . PHE A 1 81 ? 0.046 -14.086 2.592 1 96.19 81 PHE A C 1
ATOM 626 O O . PHE A 1 81 ? 0.302 -15.289 2.629 1 96.19 81 PHE A O 1
ATOM 633 N N . MET A 1 82 ? -0.518 -13.398 3.531 1 94.19 82 MET A N 1
ATOM 634 C CA . MET A 1 82 ? -0.919 -14.062 4.766 1 94.19 82 MET A CA 1
ATOM 635 C C . MET A 1 82 ? -2.17 -13.422 5.352 1 94.19 82 MET A C 1
ATOM 637 O O . MET A 1 82 ? -2.383 -12.219 5.199 1 94.19 82 MET A O 1
ATOM 641 N N . ALA A 1 83 ? -2.91 -14.258 6.102 1 92.25 83 ALA A N 1
ATOM 642 C CA . ALA A 1 83 ? -4.023 -13.695 6.863 1 92.25 83 ALA A CA 1
ATOM 643 C C . ALA A 1 83 ? -3.527 -13.008 8.133 1 92.25 83 ALA A C 1
ATOM 645 O O . ALA A 1 83 ? -2.576 -13.469 8.766 1 92.25 83 ALA A O 1
ATOM 646 N N . GLU A 1 84 ? -4.105 -11.875 8.516 1 90.56 84 GLU A N 1
ATOM 647 C CA . GLU A 1 84 ? -3.678 -11.141 9.703 1 90.56 84 GLU A CA 1
ATOM 648 C C . GLU A 1 84 ? -4.203 -11.797 10.977 1 90.56 84 GLU A C 1
ATOM 650 O O . GLU A 1 84 ? -3.482 -11.891 11.977 1 90.56 84 GLU A O 1
ATOM 655 N N . ASN A 1 85 ? -5.312 -12.148 11.023 1 83.94 85 ASN A N 1
ATOM 656 C CA . ASN A 1 85 ? -5.922 -12.656 12.25 1 83.94 85 ASN A CA 1
ATOM 657 C C . ASN A 1 85 ? -6.434 -14.086 12.07 1 83.94 85 ASN A C 1
ATOM 659 O O . ASN A 1 85 ? -7.309 -14.531 12.82 1 83.94 85 ASN A O 1
ATOM 663 N N . SER A 1 86 ? -6.023 -14.664 11.148 1 85.25 86 SER A N 1
ATOM 664 C CA . SER A 1 86 ? -6.41 -16.031 10.836 1 85.25 86 SER A CA 1
ATOM 665 C C . SER A 1 86 ? -5.332 -16.734 10.016 1 85.25 86 SER A C 1
ATOM 667 O O . SER A 1 86 ? -4.18 -16.312 9.992 1 85.25 86 SER A O 1
ATOM 669 N N . THR A 1 87 ? -5.68 -17.906 9.531 1 83.75 87 THR A N 1
ATOM 670 C CA . THR A 1 87 ? -4.793 -18.6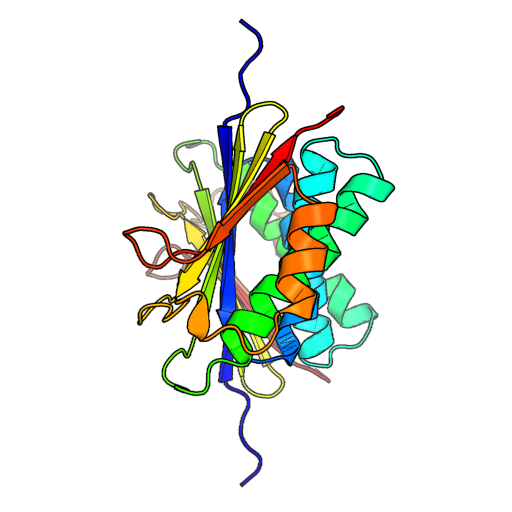25 8.625 1 83.75 87 THR A CA 1
ATOM 671 C C . THR A 1 87 ? -5.461 -18.828 7.27 1 83.75 87 THR A C 1
ATOM 673 O O . THR A 1 87 ? -6.668 -19.062 7.195 1 83.75 87 THR A O 1
ATOM 676 N N . LEU A 1 88 ? -4.594 -18.578 6.277 1 83.06 88 LEU A N 1
ATOM 677 C CA . LEU A 1 88 ? -5.102 -18.891 4.945 1 83.06 88 LEU A CA 1
ATOM 678 C C . LEU A 1 88 ? -5.273 -20.391 4.762 1 83.06 88 LEU A C 1
ATOM 680 O O . LEU A 1 88 ? -4.391 -21.172 5.125 1 83.06 88 LEU A O 1
ATOM 684 N N . ASP A 1 89 ? -6.449 -20.844 4.543 1 73.25 89 ASP A N 1
ATOM 685 C CA . ASP A 1 89 ? -6.66 -22.25 4.184 1 73.25 89 ASP A CA 1
ATOM 686 C C . ASP A 1 89 ? -6.379 -22.469 2.699 1 73.25 89 ASP A C 1
ATOM 688 O O . ASP A 1 89 ? -7.305 -22.531 1.888 1 73.25 89 ASP A O 1
ATOM 692 N N . CYS A 1 90 ? -5.164 -22.281 2.299 1 61.5 90 CYS A N 1
ATOM 693 C CA . CYS A 1 90 ? -4.77 -22.234 0.895 1 61.5 90 CYS A CA 1
ATOM 694 C C . CYS A 1 90 ? -4.617 -23.641 0.318 1 61.5 90 CYS A C 1
ATOM 696 O O . CYS A 1 90 ? -3.957 -23.812 -0.707 1 61.5 90 CYS A O 1
ATOM 698 N N . PHE A 1 91 ? -5.211 -24.656 0.865 1 56.56 91 PHE A N 1
ATOM 699 C CA . PHE A 1 91 ? -4.938 -26 0.364 1 56.56 91 PHE A CA 1
ATOM 700 C C . PHE A 1 91 ? -5.383 -26.125 -1.087 1 56.56 91 PHE A C 1
ATOM 702 O O . PHE A 1 91 ? -6.375 -25.516 -1.498 1 56.56 91 PHE A O 1
ATOM 709 N N . GLU A 1 92 ? -4.379 -26.562 -1.938 1 54.62 92 GLU A N 1
ATOM 710 C CA . GLU A 1 92 ? -4.445 -26.844 -3.369 1 54.62 92 GLU A CA 1
ATOM 711 C C . GLU A 1 92 ? -5.84 -27.297 -3.775 1 54.62 92 GLU A C 1
ATOM 713 O O . GLU A 1 92 ? -6.379 -26.859 -4.789 1 54.62 92 GLU A O 1
ATOM 718 N N . GLU A 1 93 ? -6.281 -28.234 -3.059 1 53.47 93 GLU A N 1
ATOM 719 C CA . GLU A 1 93 ? -7.523 -28.875 -3.469 1 53.47 93 GLU A CA 1
ATOM 720 C C . GLU A 1 93 ? -8.695 -27.891 -3.453 1 53.47 93 GLU A C 1
ATOM 722 O O . GLU A 1 93 ? -9.703 -28.109 -4.125 1 53.47 93 GLU A O 1
ATOM 727 N N . SER A 1 94 ? -8.383 -26.906 -2.826 1 54.59 94 SER A N 1
ATOM 728 C CA . SER A 1 94 ? -9.539 -26.031 -2.623 1 54.59 94 SER A CA 1
ATOM 729 C C . SER A 1 94 ? -9.484 -24.828 -3.553 1 54.59 94 SER A C 1
ATOM 731 O O . SER A 1 94 ? -10.367 -23.953 -3.506 1 54.59 94 SER A O 1
ATOM 733 N N . ILE A 1 95 ? -8.477 -24.797 -4.316 1 56.06 95 ILE A N 1
ATOM 734 C CA . ILE A 1 95 ? -8.484 -23.641 -5.191 1 56.06 95 ILE A CA 1
ATOM 735 C C . ILE A 1 95 ? -9.508 -23.828 -6.305 1 56.06 95 ILE A C 1
ATOM 737 O O . ILE A 1 95 ? -9.297 -24.625 -7.219 1 56.06 95 ILE A O 1
ATOM 741 N N . GLU A 1 96 ? -10.625 -23.641 -5.93 1 57.16 96 GLU A N 1
ATOM 742 C CA . GLU A 1 96 ? -11.688 -23.672 -6.93 1 57.16 96 GLU A CA 1
ATOM 743 C C . GLU A 1 96 ? -11.242 -23 -8.227 1 57.16 96 GLU A C 1
ATOM 745 O O . GLU A 1 96 ? -11.648 -23.406 -9.312 1 57.16 96 GLU A O 1
ATOM 750 N N . ASN A 1 97 ? -10.312 -21.984 -7.906 1 61.34 97 ASN A N 1
ATOM 751 C CA . ASN A 1 97 ? -9.953 -21.219 -9.094 1 61.34 97 ASN A CA 1
ATOM 752 C C . ASN A 1 97 ? -8.641 -21.703 -9.703 1 61.34 97 ASN A C 1
ATOM 754 O O . ASN A 1 97 ? -7.609 -21.031 -9.57 1 61.34 97 ASN A O 1
ATOM 758 N N . GLU A 1 98 ? -8.719 -22.844 -10.312 1 69.56 98 GLU A N 1
ATOM 759 C CA . GLU A 1 98 ? -7.582 -23.438 -11 1 69.56 98 GLU A CA 1
ATOM 760 C C . GLU A 1 98 ? -7.043 -22.516 -12.086 1 69.56 98 GLU A C 1
ATOM 762 O O . GLU A 1 98 ? -5.836 -22.484 -12.344 1 69.56 98 GLU A O 1
ATOM 767 N N . TYR A 1 99 ? -7.953 -21.766 -12.594 1 82.81 99 TYR A N 1
ATOM 768 C CA . TYR A 1 99 ? -7.523 -20.891 -13.688 1 82.81 99 TYR A CA 1
ATOM 769 C C . TYR A 1 99 ? -6.523 -19.859 -13.188 1 82.81 99 TYR A C 1
ATOM 771 O O . TYR A 1 99 ? -5.48 -19.656 -13.812 1 82.81 99 TYR A O 1
ATOM 779 N N . GLY A 1 100 ? -6.664 -19.297 -12.047 1 88.12 100 GLY A N 1
ATOM 780 C CA . GLY A 1 100 ? -5.766 -18.297 -11.484 1 88.12 100 GLY A CA 1
ATOM 781 C C . GLY A 1 100 ? -4.379 -18.859 -11.188 1 88.12 100 GLY A C 1
ATOM 782 O O . GLY A 1 100 ? -3.379 -18.172 -11.398 1 88.12 100 GLY A O 1
ATOM 783 N N . LEU A 1 101 ? -4.383 -20.094 -10.812 1 86.75 101 LEU A N 1
ATOM 784 C CA . LEU A 1 101 ? -3.098 -20.719 -10.531 1 86.75 101 LEU A CA 1
ATOM 785 C C . LEU A 1 101 ? -2.273 -20.875 -11.812 1 86.75 101 LEU A C 1
ATOM 787 O O . LEU A 1 101 ? -1.067 -20.609 -11.805 1 86.75 101 LEU A O 1
ATOM 791 N N . TYR A 1 102 ? -2.924 -21.266 -12.812 1 89.75 102 TYR A N 1
ATOM 792 C CA . TYR A 1 102 ? -2.232 -21.422 -14.086 1 89.75 102 TYR A CA 1
ATOM 793 C C . TYR A 1 102 ? -1.686 -20.094 -14.586 1 89.75 102 TYR A C 1
ATOM 795 O O . TYR A 1 102 ? -0.57 -20.031 -15.109 1 89.75 102 TYR A O 1
ATOM 803 N N . ILE A 1 103 ? -2.447 -19.078 -14.43 1 92.81 103 ILE A N 1
ATOM 804 C CA . ILE A 1 103 ? -2.023 -17.75 -14.852 1 92.81 103 ILE A CA 1
ATOM 805 C C . ILE A 1 103 ? -0.772 -17.344 -14.078 1 92.81 103 ILE A C 1
ATOM 807 O O . ILE A 1 103 ? 0.226 -16.938 -14.672 1 92.81 103 ILE A O 1
ATOM 811 N N . MET A 1 104 ? -0.793 -17.5 -12.789 1 94.5 104 MET A N 1
ATOM 812 C CA . MET A 1 104 ? 0.329 -17.094 -11.953 1 94.5 104 MET A CA 1
ATOM 813 C C . MET A 1 104 ? 1.584 -17.891 -12.289 1 94.5 104 MET A C 1
ATOM 815 O O . MET A 1 104 ? 2.678 -17.328 -12.375 1 94.5 104 MET A O 1
ATOM 819 N N . LYS A 1 105 ? 1.392 -19.172 -12.539 1 93.56 105 LYS A N 1
ATOM 820 C CA . LYS A 1 105 ? 2.533 -20.016 -12.867 1 93.56 105 LYS A CA 1
ATOM 821 C C . LYS A 1 105 ? 3.154 -19.625 -14.203 1 93.56 105 LYS A C 1
ATOM 823 O O . LYS A 1 105 ? 4.359 -19.781 -14.406 1 93.56 105 LYS A O 1
ATOM 828 N N . ALA A 1 106 ? 2.344 -19.141 -15.07 1 95.44 106 ALA A N 1
ATOM 829 C CA . ALA A 1 106 ? 2.828 -18.719 -16.391 1 95.44 106 ALA A CA 1
ATOM 830 C C . ALA A 1 106 ? 3.541 -17.375 -16.312 1 95.44 106 ALA A C 1
ATOM 832 O O . ALA A 1 106 ? 4.438 -17.094 -17.109 1 95.44 106 ALA A O 1
ATOM 833 N N . LEU A 1 107 ? 3.172 -16.562 -15.406 1 96.62 107 LEU A N 1
ATOM 834 C CA . LEU A 1 107 ? 3.627 -15.188 -15.414 1 96.62 107 LEU A CA 1
ATOM 835 C C . LEU A 1 107 ? 4.746 -14.977 -14.398 1 96.62 107 LEU A C 1
ATOM 837 O O . LEU A 1 107 ? 5.59 -14.094 -14.57 1 96.62 107 LEU A O 1
ATOM 841 N N . MET A 1 108 ? 4.754 -15.75 -13.344 1 97 108 MET A N 1
ATOM 842 C CA . MET A 1 108 ? 5.746 -15.617 -12.281 1 97 108 MET A CA 1
ATOM 843 C C . MET A 1 108 ? 6.82 -16.703 -12.398 1 97 108 MET A C 1
ATOM 845 O O . MET A 1 108 ? 6.621 -17.703 -13.094 1 97 108 MET A O 1
ATOM 849 N N . ASP A 1 109 ? 7.961 -16.422 -11.703 1 97.06 109 ASP A N 1
ATOM 850 C CA . ASP A 1 109 ? 9.039 -17.391 -11.75 1 97.06 109 ASP A CA 1
ATOM 851 C C . ASP A 1 109 ? 8.773 -18.547 -10.781 1 97.06 109 ASP A C 1
ATOM 853 O O . ASP A 1 109 ? 9.195 -19.688 -11.031 1 97.06 109 ASP A O 1
ATOM 857 N N . SER A 1 110 ? 8.18 -18.281 -9.695 1 95.5 110 SER A N 1
ATOM 858 C CA . SER A 1 110 ? 7.77 -19.328 -8.766 1 95.5 110 SER A CA 1
ATOM 859 C C . SER A 1 110 ? 6.473 -18.953 -8.055 1 95.5 110 SER A C 1
ATOM 861 O O . SER A 1 110 ? 6.23 -17.781 -7.773 1 95.5 110 SER A O 1
ATOM 863 N N . VAL A 1 111 ? 5.641 -19.953 -7.77 1 93.56 111 VAL A N 1
ATOM 864 C CA . VAL A 1 111 ? 4.395 -19.828 -7.023 1 93.56 111 VAL A CA 1
ATOM 865 C C . VAL A 1 111 ? 4.281 -20.969 -6.016 1 93.56 111 VAL A C 1
ATOM 867 O O . VAL A 1 111 ? 4.32 -22.141 -6.391 1 93.56 111 VAL A O 1
ATOM 870 N N . GLU A 1 112 ? 4.301 -20.672 -4.805 1 91.19 112 GLU A N 1
ATOM 871 C CA . GLU A 1 112 ? 4.125 -21.656 -3.732 1 91.19 112 GLU A CA 1
ATOM 872 C C . GLU A 1 112 ? 2.832 -21.391 -2.963 1 91.19 112 GLU A C 1
ATOM 874 O O . GLU A 1 112 ? 2.709 -20.391 -2.264 1 91.19 112 GLU A O 1
ATOM 879 N N . LEU A 1 113 ? 2.004 -22.391 -3.068 1 85.19 113 LEU A N 1
ATOM 880 C CA . LEU A 1 113 ? 0.727 -22.266 -2.373 1 85.19 113 LEU A CA 1
ATOM 881 C C . LEU A 1 113 ? 0.785 -22.953 -1.012 1 85.19 113 LEU A C 1
ATOM 883 O O . LEU A 1 113 ? 1.4 -24.016 -0.871 1 85.19 113 LEU A O 1
ATOM 887 N N . CYS A 1 114 ? 0.338 -22.359 0.1 1 79.62 114 CYS A N 1
ATOM 888 C CA . CYS A 1 114 ? 0.119 -22.953 1.413 1 79.62 114 CYS A CA 1
ATOM 889 C C . CYS A 1 114 ? 1.438 -23.375 2.045 1 79.62 114 CYS A C 1
ATOM 891 O O . CYS A 1 114 ? 1.642 -24.562 2.334 1 79.62 114 CYS A O 1
ATOM 893 N N . ASN A 1 115 ? 2.277 -22.484 2.15 1 85.19 115 ASN A N 1
ATOM 894 C CA . ASN A 1 115 ? 3.508 -22.766 2.881 1 85.19 115 ASN A CA 1
ATOM 895 C C . ASN A 1 115 ? 3.223 -23.156 4.328 1 85.19 115 ASN A C 1
ATOM 897 O O . ASN A 1 115 ? 2.072 -23.109 4.773 1 85.19 115 ASN A O 1
ATOM 901 N N . ASP A 1 116 ? 4.223 -23.688 5.027 1 84.25 116 ASP A N 1
ATOM 902 C CA . ASP A 1 116 ? 4.074 -24.141 6.406 1 84.25 116 ASP A CA 1
ATOM 903 C C . ASP A 1 116 ? 3.439 -23.062 7.281 1 84.25 116 ASP A C 1
ATOM 905 O O . ASP A 1 116 ? 2.697 -23.375 8.219 1 84.25 116 ASP A O 1
ATOM 909 N N . ASP A 1 117 ? 3.613 -21.875 6.934 1 86.31 117 ASP A N 1
ATOM 910 C CA . ASP A 1 117 ? 3.078 -20.781 7.734 1 86.31 117 ASP A CA 1
ATOM 911 C C . ASP A 1 117 ? 1.734 -20.297 7.188 1 86.31 117 ASP A C 1
ATOM 913 O O . ASP A 1 117 ? 1.239 -19.25 7.578 1 86.31 117 ASP A O 1
ATOM 917 N N . HIS A 1 118 ? 1.122 -21.141 6.242 1 88.12 118 HIS A N 1
ATOM 918 C CA . HIS A 1 118 ? -0.188 -20.859 5.664 1 88.12 118 HIS A CA 1
ATOM 919 C C . HIS A 1 118 ? -0.153 -19.609 4.789 1 88.12 118 HIS A C 1
ATOM 921 O O . HIS A 1 118 ? -1.112 -18.844 4.766 1 88.12 118 HIS A O 1
ATOM 927 N N . SER A 1 119 ? 1.006 -19.406 4.152 1 92.88 119 SER A N 1
ATOM 928 C CA . SER A 1 119 ? 1.18 -18.266 3.266 1 92.88 119 SER A CA 1
ATOM 929 C C . SER A 1 119 ? 1.199 -18.703 1.803 1 92.88 119 SER A C 1
ATOM 931 O O . SER A 1 119 ? 1.392 -19.875 1.5 1 92.88 119 SER A O 1
ATOM 933 N N . ILE A 1 120 ? 0.869 -17.812 0.975 1 92.75 120 ILE A N 1
ATOM 934 C CA . ILE A 1 120 ? 1.083 -17.938 -0.462 1 92.75 120 ILE A CA 1
ATOM 935 C C . ILE A 1 120 ? 2.264 -17.078 -0.887 1 92.75 120 ILE A C 1
ATOM 937 O O . ILE A 1 120 ? 2.318 -15.883 -0.56 1 92.75 120 ILE A O 1
ATOM 941 N N . VAL A 1 121 ? 3.25 -17.688 -1.641 1 96 121 VAL A N 1
ATOM 942 C CA . VAL A 1 121 ? 4.477 -16.969 -1.982 1 96 121 VAL A CA 1
ATOM 943 C C . VAL A 1 121 ? 4.711 -17.047 -3.49 1 96 121 VAL A C 1
ATOM 945 O O . VAL A 1 121 ? 4.609 -18.109 -4.09 1 96 121 VAL A O 1
ATOM 948 N N . MET A 1 122 ? 4.992 -15.883 -4.062 1 96.81 122 MET A N 1
ATOM 949 C CA . MET A 1 122 ? 5.395 -15.805 -5.465 1 96.81 122 MET A CA 1
ATOM 950 C C . MET A 1 122 ? 6.68 -15 -5.617 1 96.81 122 MET A C 1
ATOM 952 O O . MET A 1 122 ? 6.922 -14.062 -4.855 1 96.81 122 MET A O 1
ATOM 956 N N . THR A 1 123 ? 7.41 -15.383 -6.645 1 97.56 123 THR A N 1
ATOM 957 C CA . THR A 1 123 ? 8.633 -14.633 -6.906 1 97.56 123 THR A CA 1
ATOM 958 C C . THR A 1 123 ? 8.75 -14.281 -8.383 1 97.56 123 THR A C 1
ATOM 960 O O . THR A 1 123 ? 8.203 -14.984 -9.242 1 97.56 123 THR A O 1
ATOM 963 N N . LYS A 1 124 ? 9.32 -13.172 -8.656 1 97.38 124 LYS A N 1
ATOM 964 C CA . LYS A 1 124 ? 9.688 -12.719 -9.992 1 97.38 124 LYS A CA 1
ATOM 965 C C . LYS A 1 124 ? 11.086 -12.117 -10.008 1 97.38 124 LYS A C 1
ATOM 967 O O . LYS A 1 124 ? 11.445 -11.344 -9.109 1 97.38 124 LYS A O 1
ATOM 972 N N . LYS A 1 125 ? 11.844 -12.453 -10.945 1 95.56 125 LYS A N 1
ATOM 973 C CA . LYS A 1 125 ? 13.195 -11.93 -11.109 1 95.56 125 LYS A CA 1
ATOM 974 C C . LYS A 1 125 ? 13.32 -11.125 -12.406 1 95.56 125 LYS A C 1
ATOM 976 O O . LYS A 1 125 ? 12.688 -11.461 -13.414 1 95.56 125 LYS A O 1
ATOM 981 N N . ILE A 1 126 ? 14.125 -10.102 -12.266 1 89.75 126 ILE A N 1
ATOM 982 C CA . ILE A 1 126 ? 14.367 -9.312 -13.469 1 89.75 126 ILE A CA 1
ATOM 983 C C . ILE A 1 126 ? 15.133 -10.148 -14.492 1 89.75 126 ILE A C 1
ATOM 985 O O . ILE A 1 126 ? 16.125 -10.812 -14.148 1 89.75 126 ILE A O 1
ATOM 989 N N . GLY A 1 127 ? 14.844 -9.898 -15.727 1 75.44 127 GLY A N 1
ATOM 990 C CA . GLY A 1 127 ? 15.602 -10.43 -16.844 1 75.44 127 GLY A CA 1
ATOM 991 C C . GLY A 1 127 ? 15.516 -11.938 -16.969 1 75.44 127 GLY A C 1
ATOM 992 O O . GLY A 1 127 ? 16.406 -12.578 -17.531 1 75.44 127 GLY A O 1
ATOM 993 N N . VAL A 1 128 ? 14.547 -12.641 -16.156 1 65.25 128 VAL A N 1
ATOM 994 C CA . VAL A 1 128 ? 14.438 -14.086 -16.344 1 65.25 128 VAL A CA 1
ATOM 995 C C . VAL A 1 128 ? 13.203 -14.406 -17.188 1 65.25 128 VAL A C 1
ATOM 997 O O . VAL A 1 128 ? 12.188 -13.711 -17.094 1 65.25 128 VAL A O 1
ATOM 1000 N N . MET B 1 1 ? -30.359 0.306 7.34 1 35.44 1 MET B N 1
ATOM 1001 C CA . MET B 1 1 ? -29.234 0.624 8.203 1 35.44 1 MET B CA 1
ATOM 1002 C C . MET B 1 1 ? -27.938 0.739 7.387 1 35.44 1 MET B C 1
ATOM 1004 O O . MET B 1 1 ? -27.516 -0.228 6.75 1 35.44 1 MET B O 1
ATOM 1008 N N . GLU B 1 2 ? -27.703 1.737 6.719 1 44.53 2 GLU B N 1
ATOM 1009 C CA . GLU B 1 2 ? -26.75 1.967 5.648 1 44.53 2 GLU B CA 1
ATOM 1010 C C . GLU B 1 2 ? -25.344 1.512 6.055 1 44.53 2 GLU B C 1
ATOM 1012 O O . GLU B 1 2 ? -24.859 1.875 7.129 1 44.53 2 GLU B O 1
ATOM 1017 N N . SER B 1 3 ? -24.906 0.35 5.887 1 52.84 3 SER B N 1
ATOM 1018 C CA . SER B 1 3 ? -23.719 -0.329 6.395 1 52.84 3 SER B CA 1
ATOM 1019 C C . SER B 1 3 ? -22.516 0.608 6.426 1 52.84 3 SER B C 1
ATOM 1021 O O . SER B 1 3 ? -22.109 1.126 5.387 1 52.84 3 SER B O 1
ATOM 1023 N N . ILE B 1 4 ? -22.391 1.351 7.543 1 64.94 4 ILE B N 1
ATOM 1024 C CA . ILE B 1 4 ? -21.297 2.293 7.766 1 64.94 4 ILE B CA 1
ATOM 1025 C C . ILE B 1 4 ? -19.969 1.614 7.469 1 64.94 4 ILE B C 1
ATOM 1027 O O . ILE B 1 4 ? -19.625 0.599 8.078 1 64.94 4 ILE B O 1
ATOM 1031 N N . ILE B 1 5 ? -19.328 2 6.375 1 77.31 5 ILE B N 1
ATOM 1032 C CA . ILE B 1 5 ? -18.031 1.451 5.984 1 77.31 5 ILE B CA 1
ATOM 1033 C C . ILE B 1 5 ? -17 1.731 7.074 1 77.31 5 ILE B C 1
ATOM 1035 O O . ILE B 1 5 ? -16.875 2.867 7.539 1 77.31 5 ILE B O 1
ATOM 1039 N N . ASN B 1 6 ? -16.484 0.782 7.699 1 91.44 6 ASN B N 1
ATOM 1040 C CA . ASN B 1 6 ? -15.344 0.88 8.602 1 91.44 6 ASN B CA 1
ATOM 1041 C C . ASN B 1 6 ? -14.211 -0.042 8.172 1 91.44 6 ASN B C 1
ATOM 1043 O O . ASN B 1 6 ? -14.109 -1.175 8.648 1 91.44 6 ASN B O 1
ATOM 1047 N N . ASP B 1 7 ? -13.43 0.47 7.227 1 96.19 7 ASP B N 1
ATOM 1048 C CA . ASP B 1 7 ? -12.312 -0.316 6.707 1 96.19 7 ASP B CA 1
ATOM 1049 C C . ASP B 1 7 ? -10.969 0.298 7.105 1 96.19 7 ASP B C 1
ATOM 1051 O O . ASP B 1 7 ? -10.906 1.476 7.461 1 96.19 7 ASP B O 1
ATOM 1055 N N . ASN B 1 8 ? -10.016 -0.496 7.098 1 97.88 8 ASN B N 1
ATOM 1056 C CA . ASN B 1 8 ? -8.656 -0.04 7.352 1 97.88 8 ASN B CA 1
ATOM 1057 C C . ASN B 1 8 ? -7.672 -0.61 6.332 1 97.88 8 ASN B C 1
ATOM 1059 O O . ASN B 1 8 ? -7.715 -1.802 6.02 1 97.88 8 ASN B O 1
ATOM 1063 N N . VAL B 1 9 ? -6.906 0.208 5.773 1 98.31 9 VAL B N 1
ATOM 1064 C CA . VAL B 1 9 ? -5.77 -0.158 4.93 1 98.31 9 VAL B CA 1
ATOM 1065 C C . VAL B 1 9 ? -4.469 0.299 5.59 1 98.31 9 VAL B C 1
ATOM 1067 O O . VAL B 1 9 ? -4.355 1.45 6.016 1 98.31 9 VAL B O 1
ATOM 1070 N N . THR B 1 10 ? -3.508 -0.57 5.672 1 98.75 10 THR B N 1
ATOM 1071 C CA . THR B 1 10 ? -2.24 -0.212 6.297 1 98.75 10 THR B CA 1
ATOM 1072 C C . THR B 1 10 ? -1.074 -0.467 5.348 1 98.75 10 THR B C 1
ATOM 1074 O O . THR B 1 10 ? -1.031 -1.498 4.672 1 98.75 10 THR B O 1
ATOM 1077 N N . LEU B 1 11 ? -0.177 0.473 5.246 1 98.81 11 LEU B N 1
ATOM 1078 C CA . LEU B 1 11 ? 1.041 0.411 4.445 1 98.81 11 LEU B CA 1
ATOM 1079 C C . LEU B 1 11 ? 2.277 0.59 5.32 1 98.81 11 LEU B C 1
ATOM 1081 O O . LEU B 1 11 ? 2.35 1.529 6.113 1 98.81 11 LEU B O 1
ATOM 1085 N N . ILE B 1 12 ? 3.188 -0.318 5.285 1 98.38 12 ILE B N 1
ATOM 1086 C CA . ILE B 1 12 ? 4.465 -0.202 5.98 1 98.38 12 ILE B CA 1
ATOM 1087 C C . ILE B 1 12 ? 5.594 -0.055 4.965 1 98.38 12 ILE B C 1
ATOM 1089 O O . ILE B 1 12 ? 5.738 -0.883 4.062 1 98.38 12 ILE B O 1
ATOM 1093 N N . LEU B 1 13 ? 6.383 0.956 5.133 1 97.75 13 LEU B N 1
ATOM 1094 C CA . LEU B 1 13 ? 7.41 1.296 4.156 1 97.75 13 LEU B CA 1
ATOM 1095 C C . LEU B 1 13 ? 8.766 1.456 4.828 1 97.75 13 LEU B C 1
ATOM 1097 O O . LEU B 1 13 ? 8.852 1.894 5.977 1 97.75 13 LEU B O 1
ATOM 1101 N N . PRO B 1 14 ? 9.844 1.083 4.086 1 95.75 14 PRO B N 1
ATOM 1102 C CA . PRO B 1 14 ? 11.156 1.53 4.555 1 95.75 14 PRO B CA 1
ATOM 1103 C C . PRO B 1 14 ? 11.258 3.051 4.664 1 95.75 14 PRO B C 1
ATOM 1105 O O . PRO B 1 14 ? 10.68 3.771 3.846 1 95.75 14 PRO B O 1
ATOM 1108 N N . ALA B 1 15 ? 11.969 3.479 5.605 1 93.94 15 ALA B N 1
ATOM 1109 C CA . ALA B 1 15 ? 12.219 4.914 5.73 1 93.94 15 ALA B CA 1
ATOM 1110 C C . ALA B 1 15 ? 13.242 5.383 4.703 1 93.94 15 ALA B C 1
ATOM 1112 O O . ALA B 1 15 ? 14.359 5.77 5.062 1 93.94 15 ALA B O 1
ATOM 1113 N N . LYS B 1 16 ? 12.844 5.344 3.518 1 94.06 16 LYS B N 1
ATOM 1114 C CA . LYS B 1 16 ? 13.641 5.766 2.371 1 94.06 16 LYS B CA 1
ATOM 1115 C C . LYS B 1 16 ? 12.812 6.617 1.41 1 94.06 16 LYS B C 1
ATOM 1117 O O . LYS B 1 16 ? 11.641 6.328 1.17 1 94.06 16 LYS B O 1
ATOM 1122 N N . SER B 1 17 ? 13.406 7.625 0.863 1 94.88 17 SER B N 1
ATOM 1123 C CA . SER B 1 17 ? 12.711 8.57 -0.007 1 94.88 17 SER B CA 1
ATOM 1124 C C . SER B 1 17 ? 12.133 7.871 -1.232 1 94.88 17 SER B C 1
ATOM 1126 O O . SER B 1 17 ? 11.125 8.32 -1.793 1 94.88 17 SER B O 1
ATOM 1128 N N . GLU B 1 18 ? 12.703 6.754 -1.563 1 94.5 18 GLU B N 1
ATOM 1129 C CA . GLU B 1 18 ? 12.32 6.02 -2.766 1 94.5 18 GLU B CA 1
ATOM 1130 C C . GLU B 1 18 ? 10.883 5.508 -2.67 1 94.5 18 GLU B C 1
ATOM 1132 O O . GLU B 1 18 ? 10.266 5.184 -3.688 1 94.5 18 GLU B O 1
ATOM 1137 N N . TYR B 1 19 ? 10.336 5.48 -1.477 1 97.12 19 TYR B N 1
ATOM 1138 C CA . TYR B 1 19 ? 9.039 4.832 -1.318 1 97.12 19 TYR B CA 1
ATOM 1139 C C . TYR B 1 19 ? 7.941 5.863 -1.077 1 97.12 19 TYR B C 1
ATOM 1141 O O . TYR B 1 19 ? 6.77 5.508 -0.918 1 97.12 19 TYR B O 1
ATOM 1149 N N . VAL B 1 20 ? 8.281 7.145 -1.105 1 97.5 20 VAL B N 1
ATOM 1150 C CA . VAL B 1 20 ? 7.27 8.188 -0.93 1 97.5 20 VAL B CA 1
ATOM 1151 C C . VAL B 1 20 ? 6.223 8.086 -2.035 1 97.5 20 VAL B C 1
ATOM 1153 O O . VAL B 1 20 ? 5.031 8.273 -1.789 1 97.5 20 VAL B O 1
ATOM 1156 N N . SER B 1 21 ? 6.695 7.785 -3.24 1 98.06 21 SER B N 1
ATOM 1157 C CA . SER B 1 21 ? 5.77 7.617 -4.355 1 98.06 21 SER B CA 1
ATOM 1158 C C . SER B 1 21 ? 4.789 6.477 -4.09 1 98.06 21 SER B C 1
ATOM 1160 O O . SER B 1 21 ? 3.611 6.57 -4.445 1 98.06 21 SER B O 1
ATOM 1162 N N . THR B 1 22 ? 5.25 5.398 -3.52 1 98.19 22 THR B N 1
ATOM 1163 C CA . THR B 1 22 ? 4.379 4.281 -3.166 1 98.19 22 THR B CA 1
ATOM 1164 C C . THR B 1 22 ? 3.322 4.715 -2.156 1 98.19 22 THR B C 1
ATOM 1166 O O . THR B 1 22 ? 2.154 4.344 -2.273 1 98.19 22 THR B O 1
ATOM 1169 N N . ALA B 1 23 ? 3.693 5.516 -1.181 1 98.69 23 ALA B N 1
ATOM 1170 C CA . ALA B 1 23 ? 2.758 6.062 -0.2 1 98.69 23 ALA B CA 1
ATOM 1171 C C . ALA B 1 23 ? 1.677 6.898 -0.879 1 98.69 23 ALA B C 1
ATOM 1173 O O . ALA B 1 23 ? 0.486 6.719 -0.61 1 98.69 23 ALA B O 1
ATOM 1174 N N . ARG B 1 24 ? 2.104 7.742 -1.764 1 98.69 24 ARG B N 1
ATOM 1175 C CA . ARG B 1 24 ? 1.181 8.617 -2.48 1 98.69 24 ARG B CA 1
ATOM 1176 C C . ARG B 1 24 ? 0.197 7.805 -3.318 1 98.69 24 ARG B C 1
ATOM 1178 O O . ARG B 1 24 ? -1.005 8.078 -3.311 1 98.69 24 ARG B O 1
ATOM 1185 N N . LEU B 1 25 ? 0.742 6.883 -4.008 1 98.31 25 LEU B N 1
ATOM 1186 C CA . LEU B 1 25 ? -0.091 6.055 -4.875 1 98.31 25 LEU B CA 1
ATOM 1187 C C . LEU B 1 25 ? -1.131 5.293 -4.059 1 98.31 25 LEU B C 1
ATOM 1189 O O . LEU B 1 25 ? -2.307 5.25 -4.43 1 98.31 25 LEU B O 1
ATOM 1193 N N . THR B 1 26 ? -0.692 4.676 -2.967 1 98.56 26 THR B N 1
ATOM 1194 C CA . THR B 1 26 ? -1.628 3.949 -2.117 1 98.56 26 THR B CA 1
ATOM 1195 C C . THR B 1 26 ? -2.691 4.891 -1.556 1 98.56 26 THR B C 1
ATOM 1197 O O . THR B 1 26 ? -3.879 4.562 -1.558 1 98.56 26 THR B O 1
ATOM 1200 N N . ALA B 1 27 ? -2.262 6.051 -1.138 1 98.69 27 ALA B N 1
ATOM 1201 C CA . ALA B 1 27 ? -3.195 7.051 -0.627 1 98.69 27 ALA B CA 1
ATOM 1202 C C . ALA B 1 27 ? -4.238 7.418 -1.68 1 98.69 27 ALA B C 1
ATOM 1204 O O . ALA B 1 27 ? -5.426 7.547 -1.369 1 98.69 27 ALA B O 1
ATOM 1205 N N . SER B 1 28 ? -3.773 7.621 -2.846 1 98.44 28 SER B N 1
ATOM 1206 C CA . SER B 1 28 ? -4.684 7.973 -3.932 1 98.44 28 SER B CA 1
ATOM 1207 C C . SER B 1 28 ? -5.723 6.883 -4.16 1 98.44 28 SER B C 1
ATOM 1209 O O . SER B 1 28 ? -6.898 7.176 -4.383 1 98.44 28 SER B O 1
ATOM 1211 N N . SER B 1 29 ? -5.324 5.652 -4.145 1 97.94 29 SER B N 1
ATOM 1212 C CA . SER B 1 29 ? -6.23 4.527 -4.336 1 97.94 29 SER B CA 1
ATOM 1213 C C . SER B 1 29 ? -7.289 4.477 -3.242 1 97.94 29 SER B C 1
ATOM 1215 O O . SER B 1 29 ? -8.484 4.34 -3.531 1 97.94 29 SER B O 1
ATOM 1217 N N . VAL B 1 30 ? -6.887 4.629 -2.031 1 97.38 30 VAL B N 1
ATOM 1218 C CA . VAL B 1 30 ? -7.805 4.574 -0.897 1 97.38 30 VAL B CA 1
ATOM 1219 C C . VAL B 1 30 ? -8.766 5.754 -0.953 1 97.38 30 VAL B C 1
ATOM 1221 O O . VAL B 1 30 ? -9.977 5.586 -0.778 1 97.38 30 VAL B O 1
ATOM 1224 N N . ALA B 1 31 ? -8.227 6.922 -1.211 1 97.44 31 ALA B N 1
ATOM 1225 C CA . ALA B 1 31 ? -9.047 8.133 -1.272 1 97.44 31 ALA B CA 1
ATOM 1226 C C . ALA B 1 31 ? -10.109 8.023 -2.363 1 97.44 31 ALA B C 1
ATOM 1228 O O . ALA B 1 31 ? -11.258 8.414 -2.158 1 97.44 31 ALA B O 1
ATOM 1229 N N . THR B 1 32 ? -9.703 7.516 -3.506 1 95.69 32 THR B N 1
ATOM 1230 C CA . THR B 1 32 ? -10.641 7.324 -4.605 1 95.69 32 THR B CA 1
ATOM 1231 C C . THR B 1 32 ? -11.75 6.352 -4.211 1 95.69 32 THR B C 1
ATOM 1233 O O . THR B 1 32 ? -12.922 6.574 -4.527 1 95.69 32 THR B O 1
ATOM 1236 N N . ARG B 1 33 ? -11.367 5.336 -3.521 1 91.88 33 ARG B N 1
ATOM 1237 C CA . ARG B 1 33 ? -12.336 4.34 -3.08 1 91.88 33 ARG B CA 1
ATOM 1238 C C . ARG B 1 33 ? -13.359 4.957 -2.133 1 91.88 33 ARG B C 1
ATOM 1240 O O . ARG B 1 33 ? -14.539 4.598 -2.162 1 91.88 33 ARG B O 1
ATOM 1247 N N . VAL B 1 34 ? -12.906 5.785 -1.246 1 93.06 34 VAL B N 1
ATOM 1248 C CA . VAL B 1 34 ? -13.789 6.453 -0.298 1 93.06 34 VAL B CA 1
ATOM 1249 C C . VAL B 1 34 ? -14.812 7.301 -1.054 1 93.06 34 VAL B C 1
ATOM 1251 O O . VAL B 1 34 ? -15.961 7.426 -0.623 1 93.06 34 VAL B O 1
ATOM 1254 N N . GLY B 1 35 ? -14.398 7.879 -2.156 1 93.88 35 GLY B N 1
ATOM 1255 C CA . GLY B 1 35 ? -15.312 8.688 -2.947 1 93.88 35 GLY B CA 1
ATOM 1256 C C . GLY B 1 35 ? -14.867 10.133 -3.076 1 93.88 35 GLY B C 1
ATOM 1257 O O . GLY B 1 35 ? -15.656 10.992 -3.479 1 93.88 35 GLY B O 1
ATOM 1258 N N . PHE B 1 36 ? -13.617 10.453 -2.771 1 96.75 36 PHE B N 1
ATOM 1259 C CA . PHE B 1 36 ? -13.102 11.805 -2.938 1 96.75 36 PHE B CA 1
ATOM 1260 C C . PHE B 1 36 ? -12.984 12.164 -4.414 1 96.75 36 PHE B C 1
ATOM 1262 O O . PHE B 1 36 ? -12.68 11.305 -5.242 1 96.75 36 PHE B O 1
ATOM 1269 N N . ASN B 1 37 ? -13.203 13.406 -4.676 1 96.5 37 ASN B N 1
ATOM 1270 C CA . ASN B 1 37 ? -13.008 13.844 -6.051 1 96.5 37 ASN B CA 1
ATOM 1271 C C . ASN B 1 37 ? -11.531 14.031 -6.379 1 96.5 37 ASN B C 1
ATOM 1273 O O . ASN B 1 37 ? -10.68 13.914 -5.496 1 96.5 37 ASN B O 1
ATOM 1277 N N . ILE B 1 38 ? -11.203 14.336 -7.582 1 97.44 38 ILE B N 1
ATOM 1278 C CA . ILE B 1 38 ? -9.828 14.336 -8.086 1 97.44 38 ILE B CA 1
ATOM 1279 C C . ILE B 1 38 ? -9 15.367 -7.324 1 97.44 38 ILE B C 1
ATOM 1281 O O . ILE B 1 38 ? -7.844 15.102 -6.98 1 97.44 38 ILE B O 1
ATOM 1285 N N . ASP B 1 39 ? -9.539 16.531 -7.098 1 97.56 39 ASP B N 1
ATOM 1286 C CA . ASP B 1 39 ? -8.812 17.578 -6.375 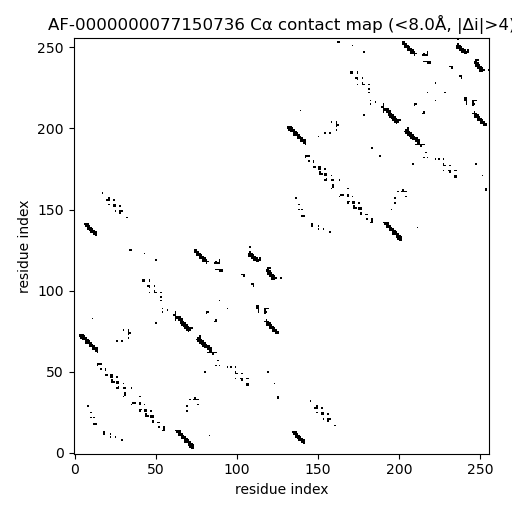1 97.56 39 ASP B CA 1
ATOM 1287 C C . ASP B 1 39 ? -8.516 17.156 -4.941 1 97.56 39 ASP B C 1
ATOM 1289 O O . ASP B 1 39 ? -7.414 17.359 -4.438 1 97.56 39 ASP B O 1
ATOM 1293 N N . GLU B 1 40 ? -9.547 16.594 -4.301 1 97.44 40 GLU B N 1
ATOM 1294 C CA . GLU B 1 40 ? -9.383 16.125 -2.926 1 97.44 40 GLU B CA 1
ATOM 1295 C C . GLU B 1 40 ? -8.359 15 -2.842 1 97.44 40 GLU B C 1
ATOM 1297 O O . GLU B 1 40 ? -7.578 14.93 -1.887 1 97.44 40 GLU B O 1
ATOM 1302 N N . VAL B 1 41 ? -8.328 14.102 -3.785 1 98.19 41 VAL B N 1
ATOM 1303 C CA . VAL B 1 41 ? -7.344 13.023 -3.85 1 98.19 41 VAL B CA 1
ATOM 1304 C C . VAL B 1 41 ? -5.938 13.617 -3.959 1 98.19 41 VAL B C 1
ATOM 1306 O O . VAL B 1 41 ? -5.012 13.164 -3.281 1 98.19 41 VAL B O 1
ATOM 1309 N N . GLU B 1 42 ? -5.785 14.625 -4.809 1 98.25 42 GLU B N 1
ATOM 1310 C CA . GLU B 1 42 ? -4.488 15.281 -4.957 1 98.25 42 GLU B CA 1
ATOM 1311 C C . GLU B 1 42 ? -4.055 15.938 -3.65 1 98.25 42 GLU B C 1
ATOM 1313 O O . GLU B 1 42 ? -2.883 15.859 -3.27 1 98.25 42 GLU B O 1
ATOM 1318 N N . ASP B 1 43 ? -5.023 16.594 -2.959 1 97.88 43 ASP B N 1
ATOM 1319 C CA . ASP B 1 43 ? -4.738 17.172 -1.653 1 97.88 43 ASP B CA 1
ATOM 1320 C C . ASP B 1 43 ? -4.176 16.141 -0.692 1 97.88 43 ASP B C 1
ATOM 1322 O O . ASP B 1 43 ? -3.197 16.391 0.01 1 97.88 43 ASP B O 1
ATOM 1326 N N . ILE B 1 44 ? -4.785 15.031 -0.722 1 98.25 44 ILE B N 1
ATOM 1327 C CA . ILE B 1 44 ? -4.406 13.945 0.183 1 98.25 44 ILE B CA 1
ATOM 1328 C C . ILE B 1 44 ? -3.012 13.438 -0.176 1 98.25 44 ILE B C 1
ATOM 1330 O O . ILE B 1 44 ? -2.168 13.25 0.703 1 98.25 44 ILE B O 1
ATOM 1334 N N . LYS B 1 45 ? -2.738 13.242 -1.415 1 98.69 45 LYS B N 1
ATOM 1335 C CA . LYS B 1 45 ? -1.429 12.781 -1.87 1 98.69 45 LYS B CA 1
ATOM 1336 C C . LYS B 1 45 ? -0.325 13.734 -1.421 1 98.69 45 LYS B C 1
ATOM 1338 O O . LYS B 1 45 ? 0.71 13.305 -0.915 1 98.69 45 LYS B O 1
ATOM 1343 N N . VAL B 1 46 ? -0.535 14.984 -1.635 1 98 46 VAL B N 1
ATOM 1344 C CA . VAL B 1 46 ? 0.452 15.984 -1.258 1 98 46 VAL B CA 1
ATOM 1345 C C . VAL B 1 46 ? 0.695 15.938 0.249 1 98 46 VAL B C 1
ATOM 1347 O O . VAL B 1 46 ? 1.844 15.938 0.699 1 98 46 VAL B O 1
ATOM 1350 N N . SER B 1 47 ? -0.366 15.875 1.048 1 97.06 47 SER B N 1
ATOM 1351 C CA . SER B 1 47 ? -0.26 15.844 2.502 1 97.06 47 SER B CA 1
ATOM 1352 C C . SER B 1 47 ? 0.496 14.609 2.975 1 97.06 47 SER B C 1
ATOM 1354 O O . SER B 1 47 ? 1.329 14.688 3.881 1 97.06 47 SER B O 1
ATOM 1356 N N . VAL B 1 48 ? 0.22 13.5 2.346 1 97.94 48 VAL B N 1
ATOM 1357 C CA . VAL B 1 48 ? 0.922 12.258 2.666 1 97.94 48 VAL B CA 1
ATOM 1358 C C . VAL B 1 48 ? 2.412 12.414 2.367 1 97.94 48 VAL B C 1
ATOM 1360 O O . VAL B 1 48 ? 3.258 12.023 3.174 1 97.94 48 VAL B O 1
ATOM 1363 N N . SER B 1 49 ? 2.715 12.984 1.286 1 96.5 49 SER B N 1
ATOM 1364 C CA . SER B 1 49 ? 4.105 13.219 0.912 1 96.5 49 SER B CA 1
ATOM 1365 C C . SER B 1 49 ? 4.82 14.07 1.953 1 96.5 49 SER B C 1
ATOM 1367 O O . SER B 1 49 ? 5.973 13.805 2.299 1 96.5 49 SER B O 1
ATOM 1369 N N . GLU B 1 50 ? 4.164 15.117 2.361 1 94.06 50 GLU B N 1
ATOM 1370 C CA . GLU B 1 50 ? 4.766 16.016 3.346 1 94.06 50 GLU B CA 1
ATOM 1371 C C . GLU B 1 50 ? 5.066 15.281 4.648 1 94.06 50 GLU B C 1
ATOM 1373 O O . GLU B 1 50 ? 6.129 15.477 5.242 1 94.06 50 GLU B O 1
ATOM 1378 N N . VAL B 1 51 ? 4.109 14.484 5.145 1 93.81 51 VAL B N 1
ATOM 1379 C CA . VAL B 1 51 ? 4.34 13.742 6.379 1 93.81 51 VAL B CA 1
ATOM 1380 C C . VAL B 1 51 ? 5.512 12.781 6.188 1 93.81 51 VAL B C 1
ATOM 1382 O O . VAL B 1 51 ? 6.371 12.656 7.066 1 93.81 51 VAL B O 1
ATOM 1385 N N . CYS B 1 52 ? 5.535 12.062 5.062 1 94 52 CYS B N 1
ATOM 1386 C CA . CYS B 1 52 ? 6.664 11.188 4.77 1 94 52 CYS B CA 1
ATOM 1387 C C . CYS B 1 52 ? 7.98 11.953 4.836 1 94 52 CYS B C 1
ATOM 1389 O O . CYS B 1 52 ? 8.953 11.484 5.43 1 94 52 CYS B O 1
ATOM 1391 N N . ASN B 1 53 ? 8 13.078 4.27 1 91.38 53 ASN B N 1
ATOM 1392 C CA . ASN B 1 53 ? 9.211 13.891 4.273 1 91.38 53 ASN B CA 1
ATOM 1393 C C . ASN B 1 53 ? 9.617 14.281 5.691 1 91.38 53 ASN B C 1
ATOM 1395 O O . ASN B 1 53 ? 10.805 14.344 6.004 1 91.38 53 ASN B O 1
ATOM 1399 N N . ILE B 1 54 ? 8.656 14.602 6.477 1 88 54 ILE B N 1
ATOM 1400 C CA . ILE B 1 54 ? 8.922 14.922 7.875 1 88 54 ILE B CA 1
ATOM 1401 C C . ILE B 1 54 ? 9.578 13.727 8.562 1 88 54 ILE B C 1
ATOM 1403 O O . ILE B 1 54 ? 10.578 13.883 9.273 1 88 54 ILE B O 1
ATOM 1407 N N . ILE B 1 55 ? 9.055 12.625 8.367 1 88.94 55 ILE B N 1
ATOM 1408 C CA . ILE B 1 55 ? 9.578 11.398 8.969 1 88.94 55 ILE B CA 1
ATOM 1409 C C . ILE B 1 55 ? 11 11.148 8.469 1 88.94 55 ILE B C 1
ATOM 1411 O O . ILE B 1 55 ? 11.891 10.828 9.258 1 88.94 55 ILE B O 1
ATOM 1415 N N . LEU B 1 56 ? 11.195 11.289 7.207 1 89.56 56 LEU B N 1
ATOM 1416 C CA . LEU B 1 56 ? 12.469 10.992 6.574 1 89.56 56 LEU B CA 1
ATOM 1417 C C . LEU B 1 56 ? 13.531 12.008 6.992 1 89.56 56 LEU B C 1
ATOM 1419 O O . LEU B 1 56 ? 14.727 11.719 6.949 1 89.56 56 LEU B O 1
ATOM 1423 N N . SER B 1 57 ? 13.148 13.164 7.242 1 84.12 57 SER B N 1
ATOM 1424 C CA . SER B 1 57 ? 14.086 14.227 7.59 1 84.12 57 SER B CA 1
ATOM 1425 C C . SER B 1 57 ? 14.547 14.102 9.039 1 84.12 57 SER B C 1
ATOM 1427 O O . SER B 1 57 ? 15.484 14.781 9.461 1 84.12 57 SER B O 1
ATOM 1429 N N . ARG B 1 58 ? 13.844 13.188 9.609 1 75.62 58 ARG B N 1
ATOM 1430 C CA . ARG B 1 58 ? 14.203 13.102 11.023 1 75.62 58 ARG B CA 1
ATOM 1431 C C . ARG B 1 58 ? 15.523 12.375 11.219 1 75.62 58 ARG B C 1
ATOM 1433 O O . ARG B 1 58 ? 15.797 11.391 10.523 1 75.62 58 ARG B O 1
ATOM 1440 N N . THR B 1 59 ? 16.406 13.172 11.789 1 55.69 59 THR B N 1
ATOM 1441 C CA . THR B 1 59 ? 17.844 12.969 11.969 1 55.69 59 THR B CA 1
ATOM 1442 C C . THR B 1 59 ? 18.109 11.633 12.648 1 55.69 59 THR B C 1
ATOM 1444 O O . THR B 1 59 ? 19.156 11.016 12.422 1 55.69 59 THR B O 1
ATOM 1447 N N . ASP B 1 60 ? 17.141 11.328 13.438 1 58.69 60 ASP B N 1
ATOM 1448 C CA . ASP B 1 60 ? 17.625 10.25 14.289 1 58.69 60 ASP B CA 1
ATOM 1449 C C . ASP B 1 60 ? 17.438 8.891 13.617 1 58.69 60 ASP B C 1
ATOM 1451 O O . ASP B 1 60 ? 17.906 7.867 14.125 1 58.69 60 ASP B O 1
ATOM 1455 N N . LYS B 1 61 ? 17.625 9 12.234 1 62.34 61 LYS B N 1
ATOM 1456 C CA . LYS B 1 61 ? 17.703 7.934 11.242 1 62.34 61 LYS B CA 1
ATOM 1457 C C . LYS B 1 61 ? 17.5 6.562 11.883 1 62.34 61 LYS B C 1
ATOM 1459 O O . LYS B 1 61 ? 18.047 5.562 11.406 1 62.34 61 LYS B O 1
ATOM 1464 N N . LYS B 1 62 ? 16.797 6.695 13.203 1 78.5 62 LYS B N 1
ATOM 1465 C CA . LYS B 1 62 ? 16.688 5.383 13.828 1 78.5 62 LYS B CA 1
ATOM 1466 C C . LYS B 1 62 ? 15.461 4.633 13.344 1 78.5 62 LYS B C 1
ATOM 1468 O O . LYS B 1 62 ? 15.258 3.465 13.68 1 78.5 62 LYS B O 1
ATOM 1473 N N . ILE B 1 63 ? 14.781 5.348 12.492 1 85.94 63 ILE B N 1
ATOM 1474 C CA . ILE B 1 63 ? 13.562 4.703 12.008 1 85.94 63 ILE B CA 1
ATOM 1475 C C . ILE B 1 63 ? 13.875 3.926 10.727 1 85.94 63 ILE B C 1
ATOM 1477 O O . ILE B 1 63 ? 14.352 4.496 9.75 1 85.94 63 ILE B O 1
ATOM 1481 N N . SER B 1 64 ? 13.727 2.664 10.789 1 91.5 64 SER B N 1
ATOM 1482 C CA . SER B 1 64 ? 13.977 1.831 9.617 1 91.5 64 SER B CA 1
ATOM 1483 C C . SER B 1 64 ? 12.719 1.667 8.766 1 91.5 64 SER B C 1
ATOM 1485 O O . SER B 1 64 ? 12.797 1.552 7.543 1 91.5 64 SER B O 1
ATOM 1487 N N . GLN B 1 65 ? 11.562 1.654 9.461 1 95.81 65 GLN B N 1
ATOM 1488 C CA . GLN B 1 65 ? 10.266 1.53 8.797 1 95.81 65 GLN B CA 1
ATOM 1489 C C . GLN B 1 65 ? 9.203 2.365 9.5 1 95.81 65 GLN B C 1
ATOM 1491 O O . GLN B 1 65 ? 9.297 2.611 10.703 1 95.81 65 GLN B O 1
ATOM 1496 N N . TYR B 1 66 ? 8.258 2.783 8.75 1 95.12 66 TYR B N 1
ATOM 1497 C CA . TYR B 1 66 ? 7.094 3.457 9.312 1 95.12 66 TYR B CA 1
ATOM 1498 C C . TYR B 1 66 ? 5.805 2.945 8.68 1 95.12 66 TYR B C 1
ATOM 1500 O O . TYR B 1 66 ? 5.82 2.395 7.578 1 95.12 66 TYR B O 1
ATOM 1508 N N . ARG B 1 67 ? 4.727 3.193 9.414 1 97.56 67 ARG B N 1
ATOM 1509 C CA . ARG B 1 67 ? 3.412 2.689 9.031 1 97.56 67 ARG B CA 1
ATOM 1510 C C . ARG B 1 67 ? 2.457 3.838 8.727 1 97.56 67 ARG B C 1
ATOM 1512 O O . ARG B 1 67 ? 2.445 4.848 9.43 1 97.56 67 ARG B O 1
ATOM 1519 N N . ILE B 1 68 ? 1.732 3.676 7.699 1 98.5 68 ILE B N 1
ATOM 1520 C CA . ILE B 1 68 ? 0.621 4.555 7.355 1 98.5 68 ILE B CA 1
ATOM 1521 C C . ILE B 1 68 ? -0.694 3.785 7.449 1 98.5 68 ILE B C 1
ATOM 1523 O O . ILE B 1 68 ? -0.899 2.807 6.727 1 98.5 68 ILE B O 1
ATOM 1527 N N . SER B 1 69 ? -1.537 4.191 8.289 1 98.56 69 SER B N 1
ATOM 1528 C CA . SER B 1 69 ? -2.85 3.578 8.453 1 98.56 69 SER B CA 1
ATOM 1529 C C . SER B 1 69 ? -3.953 4.477 7.906 1 98.56 69 SER B C 1
ATOM 1531 O O . SER B 1 69 ? -4.047 5.648 8.273 1 98.56 69 SER B O 1
ATOM 1533 N N . PHE B 1 70 ? -4.742 3.963 7.027 1 98.62 70 PHE B N 1
ATO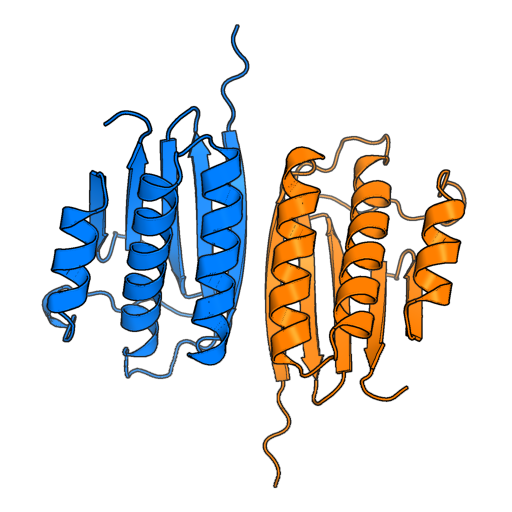M 1534 C CA . PHE B 1 70 ? -5.902 4.645 6.461 1 98.62 70 PHE B CA 1
ATOM 1535 C C . PHE B 1 70 ? -7.195 4.094 7.055 1 98.62 70 PHE B C 1
ATOM 1537 O O . PHE B 1 70 ? -7.598 2.971 6.742 1 98.62 70 PHE B O 1
ATOM 1544 N N . ASP B 1 71 ? -7.793 4.863 7.84 1 98 71 ASP B N 1
ATOM 1545 C CA . ASP B 1 71 ? -9.078 4.492 8.414 1 98 71 ASP B CA 1
ATOM 1546 C C . ASP B 1 71 ? -10.234 5.156 7.664 1 98 71 ASP B C 1
ATOM 1548 O O . ASP B 1 71 ? -10.344 6.383 7.648 1 98 71 ASP B O 1
ATOM 1552 N N . ILE B 1 72 ? -10.984 4.305 7.09 1 96.62 72 ILE B N 1
ATOM 1553 C CA . ILE B 1 72 ? -12.148 4.773 6.344 1 96.62 72 ILE B CA 1
ATOM 1554 C C . ILE B 1 72 ? -13.406 4.605 7.191 1 96.62 72 ILE B C 1
ATOM 1556 O O . ILE B 1 72 ? -13.828 3.482 7.477 1 96.62 72 ILE B O 1
ATOM 1560 N N . ILE B 1 73 ? -13.938 5.699 7.602 1 92.38 73 ILE B N 1
ATOM 1561 C CA . ILE B 1 73 ? -15.172 5.703 8.375 1 92.38 73 ILE B CA 1
ATOM 1562 C C . ILE B 1 73 ? -16.234 6.535 7.66 1 92.38 73 ILE B C 1
ATOM 1564 O O . ILE B 1 73 ? -16.203 7.766 7.723 1 92.38 73 ILE B O 1
ATOM 1568 N N . ALA B 1 74 ? -17.141 5.812 7.051 1 87.38 74 ALA B N 1
ATOM 1569 C CA . ALA B 1 74 ? -18.156 6.488 6.246 1 87.38 74 ALA B CA 1
ATOM 1570 C C . ALA B 1 74 ? -17.516 7.363 5.176 1 87.38 74 ALA B C 1
ATOM 1572 O O . ALA B 1 74 ? -16.781 6.867 4.32 1 87.38 74 ALA B O 1
ATOM 1573 N N . ASN B 1 75 ? -17.672 8.633 5.254 1 85.81 75 ASN B N 1
ATOM 1574 C CA . ASN B 1 75 ? -17.141 9.57 4.27 1 85.81 75 ASN B CA 1
ATOM 1575 C C . ASN B 1 75 ? -15.938 10.328 4.809 1 85.81 75 ASN B C 1
ATOM 1577 O O . ASN B 1 75 ? -15.664 11.453 4.391 1 85.81 75 ASN B O 1
ATOM 1581 N N . ASN B 1 76 ? -15.32 9.68 5.727 1 92.44 76 ASN B N 1
ATOM 1582 C CA . ASN B 1 76 ? -14.141 10.266 6.355 1 92.44 76 ASN B CA 1
ATOM 1583 C C . ASN B 1 76 ? -12.922 9.367 6.211 1 92.44 76 ASN B C 1
ATOM 1585 O O . ASN B 1 76 ? -13.023 8.141 6.34 1 92.44 76 ASN B O 1
ATOM 1589 N N . LEU B 1 77 ? -11.852 10.031 5.914 1 97.62 77 LEU B N 1
ATOM 1590 C CA . LEU B 1 77 ? -10.57 9.328 5.867 1 97.62 77 LEU B CA 1
ATOM 1591 C C . LEU B 1 77 ? -9.625 9.859 6.934 1 97.62 77 LEU B C 1
ATOM 1593 O O . LEU B 1 77 ? -9.281 11.047 6.934 1 97.62 77 LEU B O 1
ATOM 1597 N N . LYS B 1 78 ? -9.32 9.07 7.871 1 98 78 LYS B N 1
ATOM 1598 C CA . LYS B 1 78 ? -8.289 9.367 8.867 1 98 78 LYS B CA 1
ATOM 1599 C C . LYS B 1 78 ? -6.984 8.656 8.539 1 98 78 LYS B C 1
ATOM 1601 O O . LYS B 1 78 ? -6.961 7.43 8.391 1 98 78 LYS B O 1
ATOM 1606 N N . ILE B 1 79 ? -5.883 9.375 8.422 1 98.38 79 ILE B N 1
ATOM 1607 C CA . ILE B 1 79 ? -4.574 8.828 8.086 1 98.38 79 ILE B CA 1
ATOM 1608 C C . ILE B 1 79 ? -3.631 8.977 9.281 1 98.38 79 ILE B C 1
ATOM 1610 O O . ILE B 1 79 ? -3.438 10.086 9.789 1 98.38 79 ILE B O 1
ATOM 1614 N N . THR B 1 80 ? -3.047 7.902 9.719 1 97.56 80 THR B N 1
ATOM 1615 C CA . THR B 1 80 ? -2.15 7.898 10.875 1 97.56 80 THR B CA 1
ATOM 1616 C C . THR B 1 80 ? -0.771 7.375 10.477 1 97.56 80 THR B C 1
ATOM 1618 O O . THR B 1 80 ? -0.658 6.32 9.852 1 97.56 80 THR B O 1
ATOM 1621 N N . PHE B 1 81 ? 0.263 8.055 10.867 1 96.12 81 PHE B N 1
ATOM 1622 C CA . PHE B 1 81 ? 1.651 7.664 10.648 1 96.12 81 PHE B CA 1
ATOM 1623 C C . PHE B 1 81 ? 2.334 7.32 11.969 1 96.12 81 PHE B C 1
ATOM 1625 O O . PHE B 1 81 ? 2.23 8.07 12.938 1 96.12 81 PHE B O 1
ATOM 1632 N N . MET B 1 82 ? 3.025 6.23 11.922 1 94.19 82 MET B N 1
ATOM 1633 C CA . MET B 1 82 ? 3.777 5.805 13.094 1 94.19 82 MET B CA 1
ATOM 1634 C C . MET B 1 82 ? 5.055 5.078 12.688 1 94.19 82 MET B C 1
ATOM 1636 O O . MET B 1 82 ? 5.094 4.414 11.656 1 94.19 82 MET B O 1
ATOM 1640 N N . ALA B 1 83 ? 6.039 5.176 13.586 1 92.38 83 ALA B N 1
ATOM 1641 C CA . ALA B 1 83 ? 7.234 4.359 13.391 1 92.38 83 ALA B CA 1
ATOM 1642 C C . ALA B 1 83 ? 6.98 2.912 13.797 1 92.38 83 ALA B C 1
ATOM 1644 O O . ALA B 1 83 ? 6.266 2.646 14.766 1 92.38 83 ALA B O 1
ATOM 1645 N N . GLU B 1 84 ? 7.516 1.948 13.062 1 90.69 84 GLU B N 1
ATOM 1646 C CA . GLU B 1 84 ? 7.305 0.535 13.359 1 90.69 84 GLU B CA 1
ATOM 1647 C C . GLU B 1 84 ? 8.195 0.077 14.516 1 90.69 84 GLU B C 1
ATOM 1649 O O . GLU B 1 84 ? 7.766 -0.695 15.367 1 90.69 84 GLU B O 1
ATOM 1654 N N . ASN B 1 85 ? 9.312 0.398 14.531 1 84.5 85 ASN B N 1
ATOM 1655 C CA . ASN B 1 85 ? 10.258 -0.115 15.523 1 84.5 85 ASN B CA 1
ATOM 1656 C C . ASN B 1 85 ? 10.867 1.01 16.359 1 84.5 85 ASN B C 1
ATOM 1658 O O . ASN B 1 85 ? 11.938 0.849 16.938 1 84.5 85 ASN B O 1
ATOM 1662 N N . SER B 1 86 ? 10.312 2.055 16.312 1 85.56 86 SER B N 1
ATOM 1663 C CA . SER B 1 86 ? 10.75 3.23 17.062 1 85.56 86 SER B CA 1
ATOM 1664 C C . SER B 1 86 ? 9.594 4.184 17.328 1 85.56 86 SER B C 1
ATOM 1666 O O . SER B 1 86 ? 8.43 3.787 17.25 1 85.56 86 SER B O 1
ATOM 1668 N N . THR B 1 87 ? 9.93 5.344 17.812 1 84.06 87 THR B N 1
ATOM 1669 C CA . THR B 1 87 ? 8.938 6.398 17.969 1 84.06 87 THR B CA 1
ATOM 1670 C C . THR B 1 87 ? 9.281 7.609 17.109 1 84.06 87 THR B C 1
ATOM 1672 O O . THR B 1 87 ? 10.461 7.945 16.953 1 84.06 87 THR B O 1
ATOM 1675 N N . LEU B 1 88 ? 8.18 8.102 16.5 1 82.94 88 LEU B N 1
ATOM 1676 C CA . LEU B 1 88 ? 8.391 9.344 15.773 1 82.94 88 LEU B CA 1
ATOM 1677 C C . LEU B 1 88 ? 8.695 10.492 16.734 1 82.94 88 LEU B C 1
ATOM 1679 O O . LEU B 1 88 ? 8.039 10.641 17.75 1 82.94 88 LEU B O 1
ATOM 1683 N N . ASP B 1 89 ? 9.844 11.062 16.656 1 72.25 89 ASP B N 1
ATOM 1684 C CA . ASP B 1 89 ? 10.133 12.266 17.438 1 72.25 89 ASP B CA 1
ATOM 1685 C C . ASP B 1 89 ? 9.531 13.5 16.781 1 72.25 89 ASP B C 1
ATOM 1687 O O . ASP B 1 89 ? 10.242 14.281 16.141 1 72.25 89 ASP B O 1
ATOM 1691 N N . CYS B 1 90 ? 8.25 13.531 16.594 1 61.34 90 CYS B N 1
ATOM 1692 C CA . CYS B 1 90 ? 7.551 14.531 15.797 1 61.34 90 CYS B CA 1
ATOM 1693 C C . CYS B 1 90 ? 7.406 15.844 16.562 1 61.34 90 CYS B C 1
ATOM 1695 O O . CYS B 1 90 ? 6.625 16.703 16.172 1 61.34 90 CYS B O 1
ATOM 1697 N N . PHE B 1 91 ? 8.109 16.078 17.656 1 55.75 91 PHE B N 1
ATOM 1698 C CA . PHE B 1 91 ? 7.891 17.281 18.453 1 55.75 91 PHE B CA 1
ATOM 1699 C C . PHE B 1 91 ? 8.117 18.547 17.609 1 55.75 91 PHE B C 1
ATOM 1701 O O . PHE B 1 91 ? 8.898 18.516 16.656 1 55.75 91 PHE B O 1
ATOM 1708 N N . GLU B 1 92 ? 7.086 19.438 17.703 1 53.25 92 GLU B N 1
ATOM 1709 C CA . GLU B 1 92 ? 6.844 20.75 17.109 1 53.25 92 GLU B CA 1
ATOM 1710 C C . GLU B 1 92 ? 8.156 21.438 16.75 1 53.25 92 GLU B C 1
ATOM 1712 O O . GLU B 1 92 ? 8.25 22.109 15.727 1 53.25 92 GLU B O 1
ATOM 1717 N N . GLU B 1 93 ? 9.023 21.344 17.641 1 51.19 93 GLU B N 1
ATOM 1718 C CA . GLU B 1 93 ? 10.141 22.266 17.531 1 51.19 93 GLU B CA 1
ATOM 1719 C C . GLU B 1 93 ? 10.922 22.031 16.25 1 51.19 93 GLU B C 1
ATOM 1721 O O . GLU B 1 93 ? 11.508 22.953 15.68 1 51.19 93 GLU B O 1
ATOM 1726 N N . SER B 1 94 ? 10.961 20.859 15.93 1 50.78 94 SER B N 1
ATOM 1727 C CA . SER B 1 94 ? 11.961 20.672 14.891 1 50.78 94 SER B CA 1
ATOM 1728 C C . SER B 1 94 ? 11.312 20.484 13.523 1 50.78 94 SER B C 1
ATOM 1730 O O . SER B 1 94 ? 11.859 19.766 12.672 1 50.78 94 SER B O 1
ATOM 1732 N N . ILE B 1 95 ? 10.07 20.766 13.391 1 54.25 95 ILE B N 1
ATOM 1733 C CA . ILE B 1 95 ? 9.695 20.609 11.984 1 54.25 95 ILE B CA 1
ATOM 1734 C C . ILE B 1 95 ? 10.484 21.594 11.133 1 54.25 95 ILE B C 1
ATOM 1736 O O . ILE B 1 95 ? 10.18 22.797 11.109 1 54.25 95 ILE B O 1
ATOM 1740 N N . GLU B 1 96 ? 11.641 21.359 11.094 1 55.62 96 GLU B N 1
ATOM 1741 C CA . GLU B 1 96 ? 12.438 22.141 10.164 1 55.62 96 GLU B CA 1
ATOM 1742 C C . GLU B 1 96 ? 11.641 22.516 8.922 1 55.62 96 GLU B C 1
ATOM 1744 O O . GLU B 1 96 ? 11.844 23.578 8.336 1 55.62 96 GLU B O 1
ATOM 1749 N N . ASN B 1 97 ? 10.648 21.5 8.703 1 60.31 97 ASN B N 1
ATOM 1750 C CA . ASN B 1 97 ? 9.914 21.766 7.465 1 60.31 97 ASN B CA 1
ATOM 1751 C C . ASN B 1 97 ? 8.57 22.422 7.742 1 60.31 97 ASN B C 1
ATOM 1753 O O . ASN B 1 97 ? 7.52 21.797 7.559 1 60.31 97 ASN B O 1
ATOM 1757 N N . GLU B 1 98 ? 8.633 23.609 8.227 1 68.94 98 GLU B N 1
ATOM 1758 C CA . GLU B 1 98 ? 7.449 24.438 8.5 1 68.94 98 GLU B CA 1
ATOM 1759 C C . GLU B 1 98 ? 6.57 24.562 7.258 1 68.94 98 GLU B C 1
ATOM 1761 O O . GLU B 1 98 ? 5.344 24.578 7.359 1 68.94 98 GLU B O 1
ATOM 1766 N N . TYR B 1 99 ? 7.246 24.531 6.172 1 82.25 99 TYR B N 1
ATOM 1767 C CA . TYR B 1 99 ? 6.48 24.703 4.941 1 82.25 99 TYR B CA 1
ATOM 1768 C C . TYR B 1 99 ? 5.523 23.547 4.727 1 82.25 99 TYR B C 1
ATOM 1770 O O . TYR B 1 99 ? 4.344 23.75 4.438 1 82.25 99 TYR B O 1
ATOM 1778 N N . GLY B 1 100 ? 5.875 22.344 5.008 1 88 100 GLY B N 1
ATOM 1779 C CA . GLY B 1 100 ? 5.031 21.172 4.848 1 88 100 GLY B CA 1
ATOM 1780 C C . GLY B 1 100 ? 3.824 21.172 5.762 1 88 100 GLY B C 1
ATOM 1781 O O . GLY B 1 100 ? 2.73 20.766 5.359 1 88 100 GLY B O 1
ATOM 1782 N N . LEU B 1 101 ? 4.047 21.719 6.934 1 86.62 101 LEU B N 1
ATOM 1783 C CA . LEU B 1 101 ? 2.943 21.797 7.879 1 86.62 101 LEU B CA 1
ATOM 1784 C C . LEU B 1 101 ? 1.862 22.75 7.375 1 86.62 101 LEU B C 1
ATOM 1786 O O . LEU B 1 101 ? 0.67 22.453 7.477 1 86.62 101 LEU B O 1
ATOM 1790 N N . TYR B 1 102 ? 2.305 23.828 6.871 1 89.44 102 TYR B N 1
ATOM 1791 C CA . TYR B 1 102 ? 1.354 24.812 6.348 1 89.44 102 TYR B CA 1
ATOM 1792 C C . TYR B 1 102 ? 0.561 24.219 5.184 1 89.44 102 TYR B C 1
ATOM 1794 O O . TYR B 1 102 ? -0.647 24.453 5.074 1 89.44 102 TYR B O 1
ATOM 1802 N N . ILE B 1 103 ? 1.221 23.516 4.355 1 92.75 103 ILE B N 1
ATOM 1803 C CA . ILE B 1 103 ? 0.565 22.891 3.211 1 92.75 103 ILE B CA 1
ATOM 1804 C C . ILE B 1 103 ? -0.501 21.922 3.695 1 92.75 103 ILE B C 1
ATOM 1806 O O . ILE B 1 103 ? -1.653 21.984 3.258 1 92.75 103 ILE B O 1
ATOM 1810 N N . MET B 1 104 ? -0.156 21.078 4.621 1 94.44 104 MET B N 1
ATOM 1811 C CA . MET B 1 104 ? -1.086 20.062 5.105 1 94.44 104 MET B CA 1
ATOM 1812 C C . MET B 1 104 ? -2.291 20.703 5.781 1 94.44 104 MET B C 1
ATOM 1814 O O . MET B 1 104 ? -3.428 20.266 5.578 1 94.44 104 MET B O 1
ATOM 1818 N N . LYS B 1 105 ? -2.025 21.766 6.531 1 93.38 105 LYS B N 1
ATOM 1819 C CA . LYS B 1 105 ? -3.111 22.438 7.227 1 93.38 105 LYS B CA 1
ATOM 1820 C C . LYS B 1 105 ? -4.07 23.094 6.238 1 93.38 105 LYS B C 1
ATOM 1822 O O . LYS B 1 105 ? -5.266 23.234 6.52 1 93.38 105 LYS B O 1
ATOM 1827 N N . ALA B 1 106 ? -3.551 23.516 5.125 1 95.31 106 ALA B N 1
ATOM 1828 C CA . ALA B 1 106 ? -4.375 24.156 4.109 1 95.31 106 ALA B CA 1
ATOM 1829 C C . ALA B 1 106 ? -5.188 23.125 3.328 1 95.31 106 ALA B C 1
ATOM 1831 O O . ALA B 1 106 ? -6.277 23.422 2.832 1 95.31 106 ALA B O 1
ATOM 1832 N N . LEU B 1 107 ? -4.703 21.969 3.217 1 96.56 107 LEU B N 1
ATOM 1833 C CA . LEU B 1 107 ? -5.289 20.984 2.299 1 96.56 107 LEU B CA 1
ATOM 1834 C C . LEU B 1 107 ? -6.152 19.984 3.053 1 96.56 107 LEU B C 1
ATOM 1836 O O . LEU B 1 107 ? -7.105 19.438 2.492 1 96.56 107 LEU B O 1
ATOM 1840 N N . MET B 1 108 ? -5.828 19.719 4.297 1 96.94 108 MET B N 1
ATOM 1841 C CA . MET B 1 108 ? -6.547 18.734 5.105 1 96.94 108 MET B CA 1
ATOM 1842 C C . MET B 1 108 ? -7.496 19.422 6.078 1 96.94 108 MET B C 1
ATOM 1844 O O . MET B 1 108 ? -7.367 20.625 6.332 1 96.94 108 MET B O 1
ATOM 1848 N N . ASP B 1 109 ? -8.461 18.594 6.578 1 97 109 ASP B N 1
ATOM 1849 C CA . ASP B 1 109 ? -9.406 19.156 7.531 1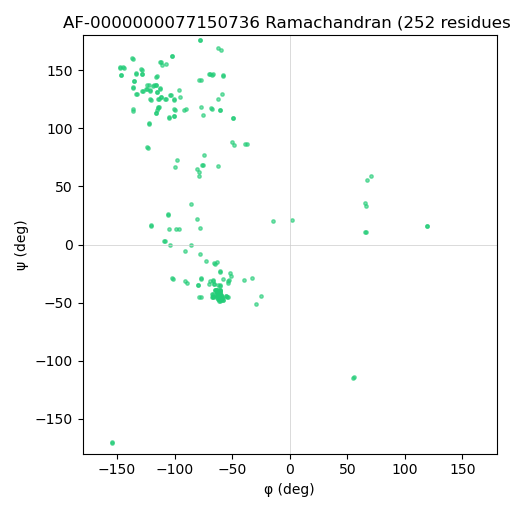 97 109 ASP B CA 1
ATOM 1850 C C . ASP B 1 109 ? -8.797 19.234 8.93 1 97 109 ASP B C 1
ATOM 1852 O O . ASP B 1 109 ? -9.133 20.125 9.711 1 97 109 ASP B O 1
ATOM 1856 N N . SER B 1 110 ? -8 18.312 9.281 1 95.19 110 SER B N 1
ATOM 1857 C CA . SER B 1 110 ? -7.27 18.375 10.547 1 95.19 110 SER B CA 1
ATOM 1858 C C . SER B 1 110 ? -5.887 17.734 10.414 1 95.19 110 SER B C 1
ATOM 1860 O O . SER B 1 110 ? -5.711 16.781 9.664 1 95.19 110 SER B O 1
ATOM 1862 N N . VAL B 1 111 ? -4.902 18.281 11.133 1 93.38 111 VAL B N 1
ATOM 1863 C CA . VAL B 1 111 ? -3.531 17.781 11.219 1 93.38 111 VAL B CA 1
ATOM 1864 C C . VAL B 1 111 ? -3.061 17.812 12.664 1 93.38 111 VAL B C 1
ATOM 1866 O O . VAL B 1 111 ? -3.078 18.859 13.312 1 93.38 111 VAL B O 1
ATOM 1869 N N . GLU B 1 112 ? -2.793 16.734 13.203 1 90.69 112 GLU B N 1
ATOM 1870 C CA . GLU B 1 112 ? -2.258 16.609 14.555 1 90.69 112 GLU B CA 1
ATOM 1871 C C . GLU B 1 112 ? -0.854 16.016 14.547 1 90.69 112 GLU B C 1
ATOM 1873 O O . GLU B 1 112 ? -0.677 14.836 14.219 1 90.69 112 GLU B O 1
ATOM 1878 N N . LEU B 1 113 ? 0.047 16.828 14.992 1 84.75 113 LEU B N 1
ATOM 1879 C CA . LEU B 1 113 ? 1.435 16.375 15.023 1 84.75 113 LEU B CA 1
ATOM 1880 C C . LEU B 1 113 ? 1.794 15.828 16.406 1 84.75 113 LEU B C 1
ATOM 1882 O O . LEU B 1 113 ? 1.442 16.422 17.422 1 84.75 113 LEU B O 1
ATOM 1886 N N . CYS B 1 114 ? 2.328 14.609 16.547 1 79.19 114 CYS B N 1
ATOM 1887 C CA . CYS B 1 114 ? 2.916 14.047 17.75 1 79.19 114 CYS B CA 1
ATOM 1888 C C . CYS B 1 114 ? 1.843 13.75 18.797 1 79.19 114 CYS B C 1
ATOM 1890 O O . CYS B 1 114 ? 1.864 14.312 19.891 1 79.19 114 CYS B O 1
ATOM 1892 N N . ASN B 1 115 ? 0.966 12.961 18.422 1 83.88 115 ASN B N 1
ATOM 1893 C CA . ASN B 1 115 ? -0.012 12.508 19.406 1 83.88 1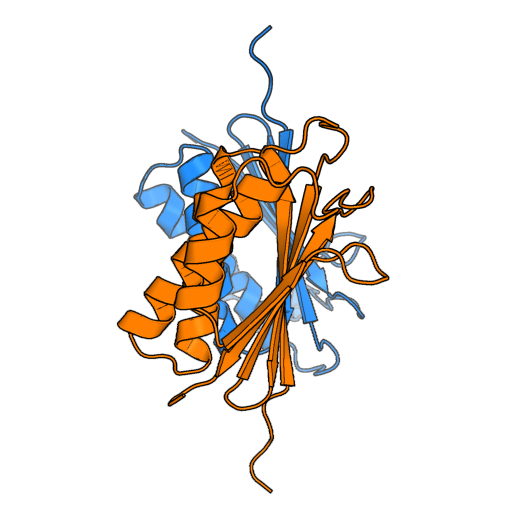15 ASN B CA 1
ATOM 1894 C C . ASN B 1 115 ? 0.651 11.734 20.547 1 83.88 115 ASN B C 1
ATOM 1896 O O . ASN B 1 115 ? 1.861 11.5 20.516 1 83.88 115 ASN B O 1
ATOM 1900 N N . ASP B 1 116 ? -0.066 11.453 21.594 1 82.56 116 ASP B N 1
ATOM 1901 C CA . ASP B 1 116 ? 0.458 10.758 22.766 1 82.56 116 ASP B CA 1
ATOM 1902 C C . ASP B 1 116 ? 1.163 9.461 22.375 1 82.56 116 ASP B C 1
ATOM 1904 O O . ASP B 1 116 ? 2.129 9.055 23.016 1 82.56 116 ASP B O 1
ATOM 1908 N N . ASP B 1 117 ? 0.814 8.93 21.297 1 85.69 117 ASP B N 1
ATOM 1909 C CA . ASP B 1 117 ? 1.404 7.668 20.859 1 85.69 117 ASP B CA 1
ATOM 1910 C C . ASP B 1 117 ? 2.51 7.898 19.844 1 85.69 117 ASP B C 1
ATOM 1912 O O . ASP B 1 117 ? 2.951 6.957 19.172 1 85.69 117 ASP B O 1
ATOM 1916 N N . HIS B 1 118 ? 2.973 9.211 19.719 1 88.06 118 HIS B N 1
ATOM 1917 C CA . HIS B 1 118 ? 4.062 9.586 18.828 1 88.06 118 HIS B CA 1
ATOM 1918 C C . HIS B 1 118 ? 3.68 9.375 17.359 1 88.06 118 HIS B C 1
ATOM 1920 O O . HIS B 1 118 ? 4.492 8.906 16.562 1 88.06 118 HIS B O 1
ATOM 1926 N N . SER B 1 119 ? 2.383 9.641 17.109 1 92.88 119 SER B N 1
ATOM 1927 C CA . SER B 1 119 ? 1.871 9.5 15.742 1 92.88 119 SER B CA 1
ATOM 1928 C C . SER B 1 119 ? 1.532 10.859 15.141 1 92.88 119 SER B C 1
ATOM 1930 O O . SER B 1 119 ? 1.38 11.844 15.867 1 92.88 119 SER B O 1
ATOM 1932 N N . ILE B 1 120 ? 1.57 10.93 13.898 1 92.69 120 ILE B N 1
ATOM 1933 C CA . ILE B 1 120 ? 1.033 12.055 13.141 1 92.69 120 ILE B CA 1
ATOM 1934 C C . ILE B 1 120 ? -0.304 11.664 12.516 1 92.69 120 ILE B C 1
ATOM 1936 O O . ILE B 1 120 ? -0.408 10.625 11.852 1 92.69 120 ILE B O 1
ATOM 1940 N N . VAL B 1 121 ? -1.372 12.516 12.727 1 95.75 121 VAL B N 1
ATOM 1941 C CA . VAL B 1 121 ? -2.715 12.156 12.281 1 95.75 121 VAL B CA 1
ATOM 1942 C C . VAL B 1 121 ? -3.295 13.289 11.438 1 95.75 121 VAL B C 1
ATOM 1944 O O . VAL B 1 121 ? -3.225 14.461 11.828 1 95.75 121 VAL B O 1
ATOM 1947 N N . MET B 1 122 ? -3.838 12.914 10.289 1 96.69 122 MET B N 1
ATOM 1948 C CA . MET B 1 122 ? -4.57 13.852 9.453 1 96.69 122 MET B CA 1
ATOM 1949 C C . MET B 1 122 ? -5.934 13.289 9.062 1 96.69 122 MET B C 1
ATOM 1951 O O . MET B 1 122 ? -6.086 12.078 8.898 1 96.69 122 MET B O 1
ATOM 1955 N N . THR B 1 123 ? -6.832 14.227 8.867 1 97.5 123 THR B N 1
ATOM 1956 C CA . THR B 1 123 ? -8.156 13.781 8.438 1 97.5 123 THR B CA 1
ATOM 1957 C C . THR B 1 123 ? -8.656 14.633 7.273 1 97.5 123 THR B C 1
ATOM 1959 O O . THR B 1 123 ? -8.258 15.789 7.125 1 97.5 123 THR B O 1
ATOM 1962 N N . LYS B 1 124 ? -9.391 14.039 6.418 1 97.44 124 LYS B N 1
ATOM 1963 C CA . LYS B 1 124 ? -10.109 14.688 5.332 1 97.44 124 LYS B CA 1
ATOM 1964 C C . LYS B 1 124 ? -11.531 14.148 5.211 1 97.44 124 LYS B C 1
ATOM 1966 O O . LYS B 1 124 ? -11.75 12.938 5.293 1 97.44 124 LYS B O 1
ATOM 1971 N N . LYS B 1 125 ? -12.445 14.992 5.062 1 95.56 125 LYS B N 1
ATOM 1972 C CA . LYS B 1 125 ? -13.852 14.625 4.895 1 95.56 125 LYS B CA 1
ATOM 1973 C C . LYS B 1 125 ? -14.359 15.031 3.516 1 95.56 125 LYS B C 1
ATOM 1975 O O . LYS B 1 125 ? -13.961 16.078 2.984 1 95.56 125 LYS B O 1
ATOM 1980 N N . ILE B 1 126 ? -15.234 14.164 3.033 1 89.81 126 ILE B N 1
ATOM 1981 C CA . ILE B 1 126 ? -15.836 14.508 1.75 1 89.81 126 ILE B CA 1
ATOM 1982 C C . ILE B 1 126 ? -16.734 15.734 1.911 1 89.81 126 ILE B C 1
ATOM 1984 O O . ILE B 1 126 ? -17.531 15.805 2.848 1 89.81 126 ILE B O 1
ATOM 1988 N N . GLY B 1 127 ? -16.766 16.531 0.873 1 75.81 127 GLY B N 1
ATOM 1989 C CA . GLY B 1 127 ? -17.703 17.625 0.741 1 75.81 127 GLY B CA 1
ATOM 1990 C C . GLY B 1 127 ? -17.484 18.734 1.756 1 75.81 127 GLY B C 1
ATOM 1991 O O . GLY B 1 127 ? -18.406 19.484 2.072 1 75.81 127 GLY B O 1
ATOM 1992 N N . VAL B 1 128 ? -16.266 18.703 2.543 1 65.69 128 VAL B N 1
ATOM 1993 C CA . VAL B 1 128 ? -16.047 19.812 3.465 1 65.69 128 VAL B CA 1
ATOM 1994 C C . VAL B 1 128 ? -15.008 20.766 2.883 1 65.69 128 VAL B C 1
ATOM 1996 O O . VAL B 1 128 ? -14.086 20.344 2.188 1 65.69 128 VAL B O 1
#

InterPro domains:
  IPR003594 Histidine kinase/HSP90-like ATPase domain [PF13581] (13-123)
  IPR036890 Histidine kinase/HSP90-like ATPase superfamily [G3DSA:3.30.565.10] (6-127)

Nearest PDB structures (foldseek):
  6m36-assembly2_K  TM=9.329E-01  e=1.446E-10  Bacillus subtilis subsp. subtilis str. 168
  6m37-assembly1_C-2  TM=8.880E-01  e=3.816E-10  Bacillus subtilis subsp. subtilis str. 168
  6m37-assembly1_A-2  TM=8.801E-01  e=3.816E-10  Bacillus subtilis subsp. subtilis str. 168
  1th8-assembly1_A-2  TM=7.911E-01  e=1.366E-07  Geobacillus stearothermophilus
  1thn-assembly1_A  TM=7.603E-01  e=4.321E-07  Geobacillus stearothermophilus

Organism: Ruminiclostridium cellulolyticum (strain ATCC 35319 / DSM 5812 / JCM 6584 / H10) (NCBI:txid394503)

pLDDT: mean 88.25, std 14.03, range [35.0, 98.81]

Radius of gyration: 18.62 Å; Cα contacts (8 Å, |Δi|>4): 499; chains: 2; bounding box: 60×54×42 Å